Protein AF-A0A924IPF4-F1 (afdb_monomer)

Mean predicted aligned error: 16.73 Å

pLDDT: mean 72.34, std 17.96, range [35.97, 95.25]

Nearest PDB structures (foldseek):
  1pc2-assembly1_A  TM=5.912E-01  e=4.279E+00  Homo sapiens

Radius of gyration: 25.94 Å; Cα contacts (8 Å, |Δi|>4): 251; chains: 1; bounding box: 88×71×56 Å

Foldseek 3Di:
DDDDPDPPPPPPPPPPPPDPALVVLQVVLVVCVVVVNLVSSLVSLVPRDCPDPSNVVSVQCNVVSVVSVVDPPPDDDDDDDDDDDDDDPDPDPPPDPPQDVVLLVLLVVLLVLVLVLQVVVCVVVVNFGDQDVVVSQVVCVVVVSDDQGAQSVDRVDHQEDDPVDDAASHWHWHQPDGVWRWIFTFGHSRPRDTDAPPVRHTPIDTRPD

Structure (mmCIF, N/CA/C/O backbone):
data_AF-A0A924IPF4-F1
#
_entry.id   AF-A0A924IPF4-F1
#
loop_
_atom_site.group_PDB
_atom_site.id
_atom_site.type_symbol
_atom_site.label_atom_id
_atom_site.label_alt_id
_atom_site.label_comp_id
_atom_site.label_asym_id
_atom_site.label_entity_id
_atom_site.label_seq_id
_atom_site.pdbx_PDB_ins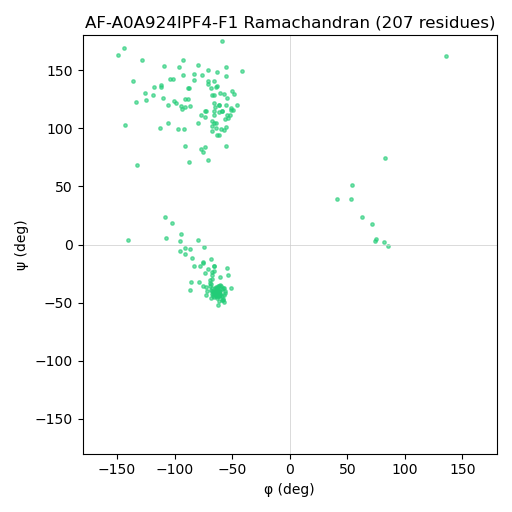_code
_atom_site.Cartn_x
_atom_site.Cartn_y
_atom_site.Cartn_z
_atom_site.occupancy
_atom_site.B_iso_or_equiv
_atom_site.auth_seq_id
_atom_site.auth_comp_id
_atom_site.auth_asym_id
_atom_site.auth_atom_id
_atom_site.pdbx_PDB_model_num
ATOM 1 N N . MET A 1 1 ? -53.292 -54.046 34.497 1.00 44.50 1 MET A N 1
ATOM 2 C CA . MET A 1 1 ? -52.201 -54.177 33.507 1.00 44.50 1 MET A CA 1
ATOM 3 C C . MET A 1 1 ? -51.801 -52.776 33.056 1.00 44.50 1 MET A C 1
ATOM 5 O O . MET A 1 1 ? -52.600 -52.102 32.425 1.00 44.50 1 MET A O 1
ATOM 9 N N . LYS A 1 2 ? -50.630 -52.298 33.496 1.00 42.75 2 LYS A N 1
ATOM 10 C CA . LYS A 1 2 ? -50.070 -50.966 33.201 1.00 42.75 2 LYS A CA 1
ATOM 11 C C . LYS A 1 2 ? -49.259 -51.048 31.904 1.00 42.75 2 LYS A C 1
ATOM 13 O O . LYS A 1 2 ? -48.351 -51.867 31.831 1.00 42.75 2 LYS A O 1
ATOM 18 N N . ARG A 1 3 ? -49.555 -50.207 30.910 1.00 40.75 3 ARG A N 1
ATOM 19 C CA . ARG A 1 3 ? -48.660 -49.949 29.771 1.00 40.75 3 ARG A CA 1
ATOM 20 C C . ARG A 1 3 ? -48.176 -48.504 29.865 1.00 40.75 3 ARG A C 1
ATOM 22 O O . ARG A 1 3 ? -48.917 -47.580 29.549 1.00 40.75 3 ARG A O 1
ATOM 29 N N . LEU A 1 4 ? -46.951 -48.347 30.371 1.00 41.22 4 LEU A N 1
ATOM 30 C CA . LEU A 1 4 ? -46.125 -47.154 30.202 1.00 41.22 4 LEU A CA 1
ATOM 31 C C . LEU A 1 4 ? -45.769 -47.056 28.712 1.00 41.22 4 LEU A C 1
ATOM 33 O O . LEU A 1 4 ? -45.052 -47.912 28.201 1.00 41.22 4 LEU A O 1
ATOM 37 N N . LEU A 1 5 ? -46.252 -46.024 28.028 1.00 44.47 5 LEU A N 1
ATOM 38 C CA . LEU A 1 5 ? -45.647 -45.554 26.786 1.00 44.47 5 LEU A CA 1
ATOM 39 C C . LEU A 1 5 ? -44.638 -44.477 27.179 1.00 44.47 5 LEU A C 1
ATOM 41 O O . LEU A 1 5 ? -45.004 -43.350 27.506 1.00 44.47 5 LEU A O 1
ATOM 45 N N . LEU A 1 6 ? -43.370 -44.889 27.236 1.00 43.69 6 LEU A N 1
ATOM 46 C CA . LEU A 1 6 ? -42.215 -44.011 27.376 1.00 43.69 6 LEU A CA 1
ATOM 47 C C . LEU A 1 6 ? -42.211 -43.031 26.199 1.00 43.69 6 LEU A C 1
ATOM 49 O O . LEU A 1 6 ? -42.027 -43.430 25.050 1.00 43.69 6 LEU A O 1
ATOM 53 N N . GLY A 1 7 ? -42.397 -41.748 26.505 1.00 43.41 7 GLY A N 1
ATOM 54 C CA . GLY A 1 7 ? -42.041 -40.659 25.611 1.00 43.41 7 GLY A CA 1
ATOM 55 C C . GLY A 1 7 ? -40.531 -40.668 25.421 1.00 43.41 7 GLY A C 1
ATOM 56 O O . GLY A 1 7 ? -39.784 -40.223 26.287 1.00 43.41 7 GLY A O 1
ATOM 57 N N . MET A 1 8 ? -40.087 -41.218 24.297 1.00 43.28 8 MET A N 1
ATOM 58 C CA . MET A 1 8 ? -38.717 -41.100 23.827 1.00 43.28 8 MET A CA 1
ATOM 59 C C . MET A 1 8 ? -38.572 -39.702 23.224 1.00 43.28 8 MET A C 1
ATOM 61 O O . MET A 1 8 ? -38.717 -39.497 22.021 1.00 43.28 8 MET A O 1
ATOM 65 N N . THR A 1 9 ? -38.352 -38.714 24.088 1.00 44.41 9 THR A N 1
ATOM 66 C CA . THR A 1 9 ? -37.807 -37.420 23.690 1.00 44.41 9 THR A CA 1
ATOM 67 C C . THR A 1 9 ? -36.439 -37.685 23.075 1.00 44.41 9 THR A C 1
ATOM 69 O O . THR A 1 9 ? -35.450 -37.893 23.777 1.00 44.41 9 THR A O 1
ATOM 72 N N . LEU A 1 10 ? -36.381 -37.716 21.741 1.00 39.84 10 LEU A N 1
ATOM 73 C CA . LEU A 1 10 ? -35.128 -37.550 21.020 1.00 39.84 10 LEU A CA 1
ATOM 74 C C . LEU A 1 10 ? -34.600 -36.159 21.371 1.00 39.84 10 LEU A C 1
ATOM 76 O O . LEU A 1 10 ? -34.989 -35.150 20.788 1.00 39.84 10 LEU A O 1
ATOM 80 N N . SER A 1 11 ? -33.731 -36.126 22.375 1.00 43.78 11 SER A N 1
ATOM 81 C CA . SER A 1 11 ? -32.847 -35.008 22.642 1.00 43.78 11 SER A CA 1
ATOM 82 C C . SER A 1 11 ? -31.930 -34.879 21.431 1.00 43.78 11 SER A C 1
ATOM 84 O O . SER A 1 11 ? -30.929 -35.585 21.311 1.00 43.78 11 SER A O 1
ATOM 86 N N . PHE A 1 12 ? -32.321 -34.019 20.494 1.00 39.56 12 PHE A N 1
ATOM 87 C CA . PHE A 1 12 ? -31.522 -33.621 19.343 1.00 39.56 12 PHE A CA 1
ATOM 88 C C . PHE A 1 12 ? -30.370 -32.735 19.851 1.00 39.56 12 PHE A C 1
ATOM 90 O O . PHE A 1 12 ? -30.367 -31.520 19.696 1.00 39.56 12 PHE A O 1
ATOM 97 N N . CYS A 1 13 ? -29.385 -33.347 20.512 1.00 40.97 13 CYS A N 1
ATOM 98 C CA . CYS A 1 13 ? -28.058 -32.760 20.655 1.00 40.97 13 CYS A CA 1
ATOM 99 C C . CYS A 1 13 ? -27.347 -32.915 19.309 1.00 40.97 13 CYS A C 1
ATOM 101 O O . CYS A 1 13 ? -26.541 -33.824 19.126 1.00 40.97 13 CYS A O 1
ATOM 103 N N . VAL A 1 14 ? -27.658 -32.048 18.343 1.00 44.47 14 VAL A N 1
ATOM 104 C CA . VAL A 1 14 ? -26.730 -31.833 17.231 1.00 44.47 14 VAL A CA 1
ATOM 105 C C . VAL A 1 14 ? -25.632 -30.941 17.778 1.00 44.47 14 VAL A C 1
ATOM 107 O O . VAL A 1 14 ? -25.861 -29.793 18.146 1.00 44.47 14 VAL A O 1
ATOM 110 N N . LEU A 1 15 ? -24.449 -31.536 17.892 1.00 42.62 15 LEU A N 1
ATOM 111 C CA . LEU A 1 15 ? -23.179 -30.885 18.158 1.00 42.62 15 LEU A CA 1
ATOM 112 C C . LEU A 1 15 ? -22.928 -29.802 17.100 1.00 42.62 15 LEU A C 1
ATOM 114 O O . LEU A 1 15 ? -22.232 -30.035 16.114 1.00 42.62 15 LEU A O 1
ATOM 118 N N . THR A 1 16 ? -23.469 -28.604 17.299 1.00 51.94 16 THR A N 1
ATOM 119 C CA . THR A 1 16 ? -22.954 -27.414 16.628 1.00 51.94 16 THR A CA 1
ATOM 120 C C . THR A 1 16 ? -21.639 -27.084 17.318 1.00 51.94 16 THR A C 1
ATOM 122 O O . THR A 1 16 ? -21.593 -26.309 18.273 1.00 51.94 16 THR A O 1
ATOM 125 N N . ALA A 1 17 ? -20.556 -27.735 16.887 1.00 50.75 17 ALA A N 1
ATOM 126 C CA . ALA A 1 17 ? -19.222 -27.215 17.133 1.00 50.75 17 ALA A CA 1
ATOM 127 C C . ALA A 1 17 ? -19.242 -25.769 16.629 1.00 50.75 17 ALA A C 1
ATOM 129 O O . ALA A 1 17 ? -19.459 -25.534 15.441 1.00 50.75 17 ALA A O 1
ATOM 130 N N . CYS A 1 18 ? -19.157 -24.813 17.554 1.00 52.28 18 CYS A N 1
ATOM 131 C CA . CYS A 1 18 ? -19.184 -23.396 17.236 1.00 52.28 18 CYS A CA 1
ATOM 132 C C . CYS A 1 18 ? -18.051 -23.148 16.241 1.00 52.28 18 CYS A C 1
ATOM 134 O O . CYS A 1 18 ? -16.878 -23.278 16.604 1.00 52.28 18 CYS A O 1
ATOM 136 N N . ALA A 1 19 ? -18.394 -22.900 14.976 1.00 64.31 19 ALA A N 1
ATOM 137 C CA . ALA A 1 19 ? -17.393 -22.556 13.988 1.00 64.31 19 ALA A CA 1
ATOM 138 C C . ALA A 1 19 ? -16.651 -21.318 14.521 1.00 64.31 19 ALA A C 1
ATOM 140 O O . ALA A 1 19 ? -17.308 -20.376 14.979 1.00 64.31 19 ALA A O 1
ATOM 141 N N . PRO A 1 20 ? -15.308 -21.327 14.551 1.00 77.88 20 PRO A N 1
ATOM 142 C CA . PRO A 1 20 ? -14.551 -20.172 15.009 1.00 77.88 20 PRO A CA 1
ATOM 143 C C . PRO A 1 20 ? -14.966 -18.939 14.203 1.00 77.88 20 PRO A C 1
ATOM 145 O O . PRO A 1 20 ? -15.278 -19.051 13.018 1.00 77.88 20 PRO A O 1
ATOM 148 N N . SER A 1 21 ? -14.985 -17.769 14.847 1.00 89.06 21 SER A N 1
ATOM 149 C CA . SER A 1 21 ? -15.330 -16.521 14.164 1.00 89.06 21 SER A CA 1
ATOM 150 C C . SER A 1 21 ? -14.422 -16.288 12.944 1.00 89.06 21 SER A C 1
ATOM 152 O O . SER A 1 21 ? -13.270 -16.737 12.961 1.00 89.06 21 SER A O 1
ATOM 154 N N . PRO A 1 22 ? -14.885 -15.556 11.914 1.00 86.88 22 PRO A N 1
ATOM 155 C CA . PRO A 1 22 ? -14.079 -15.261 10.726 1.00 86.88 22 PRO A CA 1
ATOM 156 C C . PRO A 1 22 ? -12.695 -14.676 11.058 1.00 86.88 22 PRO A C 1
ATOM 158 O O . PRO A 1 22 ? -11.694 -15.070 10.465 1.00 86.88 22 PRO A O 1
ATOM 161 N N . ASP A 1 23 ? -12.601 -13.828 12.085 1.00 85.12 23 ASP A N 1
ATOM 162 C CA . ASP A 1 23 ? -11.321 -13.263 12.536 1.00 85.12 23 ASP A CA 1
ATOM 163 C C . ASP A 1 23 ? -10.387 -14.334 13.126 1.00 85.12 23 ASP A C 1
ATOM 165 O O . ASP A 1 23 ? -9.199 -14.387 12.814 1.00 85.12 23 ASP A O 1
ATOM 169 N N . LYS A 1 24 ? -10.923 -15.255 13.942 1.00 89.06 24 LYS A N 1
ATOM 170 C CA . LYS A 1 24 ? -10.165 -16.400 14.480 1.00 89.06 24 LYS A CA 1
ATOM 171 C C . LYS A 1 24 ? -9.701 -17.338 13.363 1.00 89.06 24 LYS A C 1
ATOM 173 O O . LYS A 1 24 ? -8.609 -17.902 13.453 1.00 89.06 24 LYS A O 1
ATOM 178 N N . GLN A 1 25 ? -10.521 -17.518 12.331 1.00 90.38 25 GLN A N 1
ATOM 179 C CA . GLN A 1 25 ? -10.181 -18.315 11.155 1.00 90.38 25 GLN A CA 1
ATOM 180 C C . GLN A 1 25 ? -9.037 -17.668 10.368 1.00 90.38 25 GLN A C 1
ATOM 182 O O . GLN A 1 25 ? -8.061 -18.349 10.060 1.00 90.38 25 GLN A O 1
ATOM 187 N N . LEU A 1 26 ? -9.086 -16.355 10.133 1.00 90.38 26 LEU A N 1
ATOM 188 C CA . LEU A 1 26 ? -8.010 -15.630 9.459 1.00 90.38 26 LEU A CA 1
ATOM 189 C C . LEU A 1 26 ? -6.681 -15.700 10.228 1.00 90.38 26 LEU A C 1
ATOM 191 O O . LEU A 1 26 ? -5.640 -15.967 9.629 1.00 90.38 26 LEU A O 1
ATOM 195 N N . GLU A 1 27 ? -6.700 -15.545 11.552 1.00 86.56 27 GLU A N 1
ATOM 196 C CA . GLU A 1 27 ? -5.491 -15.700 12.374 1.00 86.56 27 GLU A CA 1
ATOM 197 C C . GLU A 1 27 ? -4.924 -17.127 12.309 1.00 86.56 27 GLU A C 1
ATOM 199 O O . GLU A 1 27 ? -3.711 -17.323 12.217 1.00 86.56 27 GLU A O 1
ATOM 204 N N . THR A 1 28 ? -5.795 -18.139 12.260 1.00 90.06 28 THR A N 1
ATOM 205 C CA . THR A 1 28 ? -5.373 -19.537 12.070 1.00 90.06 28 THR A CA 1
ATOM 206 C C . THR A 1 28 ? -4.741 -19.744 10.690 1.00 90.06 28 THR A C 1
ATOM 208 O O . THR A 1 28 ? -3.720 -20.423 10.574 1.00 90.06 28 THR A O 1
ATOM 211 N N . ALA A 1 29 ? -5.292 -19.120 9.644 1.00 91.44 29 ALA A N 1
ATOM 212 C CA . ALA A 1 29 ? -4.728 -19.171 8.298 1.00 91.44 29 ALA A CA 1
ATOM 213 C C . ALA A 1 29 ? -3.338 -18.518 8.230 1.00 91.44 29 ALA A C 1
ATOM 215 O O . ALA A 1 29 ? -2.408 -19.099 7.670 1.00 91.44 29 ALA A O 1
ATOM 216 N N . LYS A 1 30 ? -3.162 -17.350 8.861 1.00 88.31 30 LYS A N 1
ATOM 217 C CA . LYS A 1 30 ? -1.858 -16.674 8.969 1.00 88.31 30 LYS A CA 1
ATOM 218 C C . LYS A 1 30 ? -0.831 -17.532 9.715 1.00 88.31 30 LYS A C 1
ATOM 220 O O . LYS A 1 30 ? 0.327 -17.606 9.295 1.00 88.31 30 LYS A O 1
ATOM 225 N N . ALA A 1 31 ? -1.244 -18.213 10.785 1.00 86.44 31 ALA A N 1
ATOM 226 C CA . ALA A 1 31 ? -0.379 -19.131 11.524 1.00 86.44 31 ALA A CA 1
ATOM 227 C C . ALA A 1 31 ? 0.075 -20.319 10.654 1.00 86.44 31 ALA A C 1
ATOM 229 O O . ALA A 1 31 ? 1.267 -20.624 10.620 1.00 86.44 31 ALA A O 1
ATOM 230 N N . ALA A 1 32 ? -0.838 -20.930 9.890 1.00 84.62 32 ALA A N 1
ATOM 231 C CA . ALA A 1 32 ? -0.508 -22.005 8.950 1.00 84.62 32 ALA A CA 1
ATOM 232 C C . ALA A 1 32 ? 0.464 -21.534 7.851 1.00 84.62 32 ALA A C 1
ATOM 234 O O . ALA A 1 32 ? 1.471 -22.190 7.588 1.00 84.62 32 ALA A O 1
ATOM 235 N N . ALA A 1 33 ? 0.237 -20.346 7.281 1.00 86.06 33 ALA A N 1
ATOM 236 C CA . ALA A 1 33 ? 1.143 -19.751 6.297 1.00 86.06 33 ALA A CA 1
ATOM 237 C C . ALA A 1 33 ? 2.542 -19.465 6.876 1.00 86.06 33 ALA A C 1
ATOM 239 O O . ALA A 1 33 ? 3.547 -19.635 6.185 1.00 86.06 33 ALA A O 1
ATOM 240 N N . THR A 1 34 ? 2.626 -19.067 8.150 1.00 83.19 34 THR A N 1
ATOM 241 C CA . THR A 1 34 ? 3.905 -18.851 8.853 1.00 83.19 34 THR A CA 1
ATOM 242 C C . THR A 1 34 ? 4.653 -20.165 9.081 1.00 83.19 34 THR A C 1
ATOM 244 O O . THR A 1 34 ? 5.877 -20.199 8.990 1.00 83.19 34 THR A O 1
ATOM 247 N N . ALA A 1 35 ? 3.924 -21.262 9.306 1.00 82.56 35 ALA A N 1
ATOM 248 C CA . ALA A 1 35 ? 4.479 -22.612 9.384 1.00 82.56 35 ALA A CA 1
ATOM 249 C C . ALA A 1 35 ? 4.877 -23.198 8.009 1.00 82.56 35 ALA A C 1
ATOM 251 O O . ALA A 1 35 ? 5.394 -24.311 7.947 1.00 82.56 35 ALA A O 1
ATOM 252 N N . GLY A 1 36 ? 4.650 -22.465 6.910 1.00 84.38 36 GLY A N 1
ATOM 253 C CA . GLY A 1 36 ? 4.911 -22.916 5.541 1.00 84.38 36 GLY A CA 1
ATOM 254 C C . GLY A 1 36 ? 3.803 -23.790 4.941 1.00 84.38 36 GLY A C 1
ATOM 255 O O . GLY A 1 36 ? 3.925 -24.217 3.793 1.00 84.38 36 GLY A O 1
ATOM 256 N N . ASP A 1 37 ? 2.705 -24.028 5.667 1.00 90.44 37 ASP A N 1
ATOM 257 C CA . ASP A 1 37 ? 1.550 -24.778 5.169 1.00 90.44 37 ASP A CA 1
ATOM 258 C C . ASP A 1 37 ? 0.564 -23.853 4.439 1.00 90.44 37 ASP A C 1
ATOM 260 O O . ASP A 1 37 ? -0.535 -23.522 4.898 1.00 90.44 37 ASP A O 1
ATOM 264 N N . TYR A 1 38 ? 0.984 -23.400 3.257 1.00 89.69 38 TYR A N 1
ATOM 265 C CA . TYR A 1 38 ? 0.183 -22.505 2.422 1.00 89.69 38 TYR A CA 1
ATOM 266 C C . TYR A 1 38 ? -1.085 -23.175 1.870 1.00 89.69 38 TYR A C 1
ATOM 268 O O . TYR A 1 38 ? -2.056 -22.477 1.579 1.00 89.69 38 TYR A O 1
ATOM 276 N N . ARG A 1 39 ? -1.126 -24.515 1.757 1.00 88.69 39 ARG A N 1
ATOM 277 C CA . ARG A 1 39 ? -2.350 -25.230 1.346 1.00 88.69 39 ARG A CA 1
ATOM 278 C C . ARG A 1 39 ? -3.417 -25.122 2.423 1.00 88.69 39 ARG A C 1
ATOM 280 O O . ARG A 1 39 ? -4.563 -24.807 2.106 1.00 88.69 39 ARG A O 1
ATOM 287 N N . GLN A 1 40 ? -3.043 -25.347 3.681 1.00 88.62 40 GLN A N 1
ATOM 288 C CA . GLN A 1 40 ? -3.963 -25.205 4.802 1.00 88.62 40 GLN A CA 1
ATOM 289 C C . GLN A 1 40 ? -4.428 -23.752 4.964 1.00 88.62 40 GLN A C 1
ATOM 291 O O . GLN A 1 40 ? -5.620 -23.511 5.145 1.00 88.62 40 GLN A O 1
ATOM 296 N N . ALA A 1 41 ? -3.516 -22.785 4.833 1.00 90.81 41 ALA A N 1
ATOM 297 C CA . ALA A 1 41 ? -3.846 -21.364 4.923 1.00 90.81 41 ALA A CA 1
ATOM 298 C C . ALA A 1 41 ? -4.898 -20.935 3.882 1.00 90.81 41 ALA A C 1
ATOM 300 O O . ALA A 1 41 ? -5.897 -20.304 4.232 1.00 90.81 41 ALA A O 1
ATOM 301 N N . LEU A 1 42 ? -4.719 -21.336 2.617 1.00 89.75 42 LEU A N 1
ATOM 302 C CA . LEU A 1 42 ? -5.673 -21.048 1.542 1.00 89.75 42 LEU A CA 1
ATOM 303 C C . LEU A 1 42 ? -7.015 -21.748 1.751 1.00 89.75 42 LEU A C 1
ATOM 305 O O . LEU A 1 42 ? -8.051 -21.120 1.573 1.00 89.75 42 LEU A O 1
ATOM 309 N N . SER A 1 43 ? -7.007 -23.005 2.203 1.00 91.62 43 SER A N 1
ATOM 310 C CA . SER A 1 43 ? -8.246 -23.735 2.489 1.00 91.62 43 SER A CA 1
ATOM 311 C C . SER A 1 43 ? -9.095 -23.060 3.569 1.00 91.62 43 SER A C 1
ATOM 313 O O . SER A 1 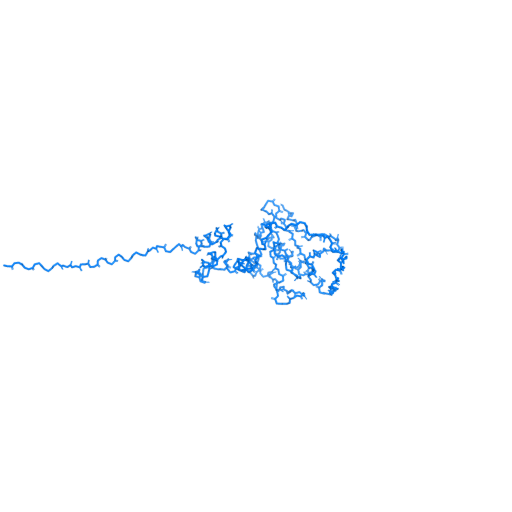43 ? -10.319 -23.140 3.506 1.00 91.62 43 SER A O 1
ATOM 315 N N . ILE A 1 44 ? -8.469 -22.432 4.570 1.00 91.06 44 ILE A N 1
ATOM 316 C CA . ILE A 1 44 ? -9.190 -21.707 5.624 1.00 91.06 44 ILE A CA 1
ATOM 317 C C . ILE A 1 44 ? -9.772 -20.406 5.065 1.00 91.06 44 ILE A C 1
ATOM 319 O O . ILE A 1 44 ? -10.925 -20.081 5.339 1.00 91.06 44 ILE A O 1
ATOM 323 N N . VAL A 1 45 ? -8.992 -19.682 4.261 1.00 92.06 45 VAL A N 1
ATOM 324 C CA . VAL A 1 45 ? -9.411 -18.412 3.657 1.00 92.06 45 VAL A CA 1
ATOM 325 C C . VAL A 1 45 ? -10.530 -18.583 2.636 1.00 92.06 45 VAL A C 1
ATOM 327 O O . VAL A 1 45 ? -11.474 -17.797 2.645 1.00 92.06 45 VAL A O 1
ATOM 330 N N . ASP A 1 46 ? -10.476 -19.625 1.810 1.00 88.88 46 ASP A N 1
ATOM 331 C CA . ASP A 1 46 ? -11.530 -19.928 0.837 1.00 88.88 46 ASP A CA 1
ATOM 332 C C . ASP A 1 46 ? -12.861 -20.309 1.526 1.00 88.88 46 ASP A C 1
ATOM 334 O O . ASP A 1 46 ? -13.923 -20.231 0.911 1.00 88.88 46 ASP A O 1
ATOM 338 N N . GLY A 1 47 ? -12.820 -20.690 2.811 1.00 88.62 47 GLY A N 1
ATOM 339 C CA . GLY A 1 47 ? -13.993 -20.971 3.643 1.00 88.62 47 GLY A CA 1
ATOM 340 C C . GLY A 1 47 ? -14.544 -19.769 4.422 1.00 88.62 47 GLY A C 1
ATOM 341 O O . GLY A 1 47 ? -15.549 -19.924 5.120 1.00 88.62 47 GLY A O 1
ATOM 342 N N . LEU A 1 48 ? -13.910 -18.592 4.342 1.00 89.44 48 LEU A N 1
ATOM 343 C CA . LEU A 1 48 ? -14.384 -17.393 5.037 1.00 89.44 48 LEU A CA 1
ATOM 344 C C . LEU A 1 48 ? -15.672 -16.852 4.390 1.00 89.44 48 LEU A C 1
ATOM 346 O O . LEU A 1 48 ? -15.777 -16.808 3.162 1.00 89.44 48 LEU A O 1
ATOM 350 N N . PRO A 1 49 ? -16.645 -16.379 5.188 1.00 85.38 49 PRO A N 1
ATOM 351 C CA . PRO A 1 49 ? -17.861 -15.783 4.654 1.00 85.38 49 PRO A CA 1
ATOM 352 C C . PRO A 1 49 ? -17.536 -14.458 3.951 1.00 85.38 49 PRO A C 1
ATOM 354 O O . PRO A 1 49 ? -16.858 -13.592 4.509 1.00 85.38 49 PRO A O 1
ATOM 357 N N . SER A 1 50 ? -18.007 -14.306 2.710 1.00 82.25 50 SER A N 1
ATOM 358 C CA . SER A 1 50 ? -17.618 -13.210 1.809 1.00 82.25 50 SER A CA 1
ATOM 359 C C . SER A 1 50 ? -18.047 -11.815 2.270 1.00 82.25 50 SER A C 1
ATOM 361 O O . SER A 1 50 ? -17.526 -10.819 1.776 1.00 82.25 50 SER A O 1
ATOM 363 N N . ASP A 1 51 ? -19.015 -11.735 3.182 1.00 80.62 51 ASP A N 1
ATOM 364 C CA . ASP A 1 51 ? -19.503 -10.503 3.807 1.00 80.62 51 ASP A CA 1
ATOM 365 C C . ASP A 1 51 ? -18.692 -10.094 5.051 1.00 80.62 51 ASP A C 1
ATOM 367 O O . ASP A 1 51 ? -18.919 -9.020 5.611 1.00 80.62 51 ASP A O 1
ATOM 371 N N . SER A 1 52 ? -17.719 -10.906 5.477 1.00 85.19 52 SER A N 1
ATOM 372 C CA . SER A 1 52 ? -16.860 -10.590 6.619 1.00 85.19 52 SER A CA 1
ATOM 373 C C . SER A 1 52 ? -15.692 -9.674 6.253 1.00 85.19 52 SER A C 1
ATOM 375 O O . SER A 1 52 ? -15.091 -9.775 5.183 1.00 85.19 52 SER A O 1
ATOM 377 N N . ALA A 1 53 ? -15.294 -8.817 7.198 1.00 75.69 53 ALA A N 1
ATOM 378 C CA . ALA A 1 53 ? -14.074 -8.018 7.070 1.00 75.69 53 ALA A CA 1
ATOM 379 C C . ALA A 1 53 ? -12.820 -8.903 6.923 1.00 75.69 53 ALA A C 1
ATOM 381 O O . ALA A 1 53 ? -11.927 -8.587 6.137 1.00 75.69 53 ALA A O 1
ATOM 382 N N . ALA A 1 54 ? -12.802 -10.049 7.613 1.00 81.06 54 ALA A N 1
ATOM 383 C CA . ALA A 1 54 ? -11.745 -11.048 7.506 1.00 81.06 54 ALA A CA 1
ATOM 384 C C . ALA A 1 54 ? -11.568 -11.559 6.068 1.00 81.06 54 ALA A C 1
ATOM 386 O O . ALA A 1 54 ? -10.439 -11.752 5.631 1.00 81.06 54 ALA A O 1
ATOM 387 N N . TYR A 1 55 ? -12.650 -11.728 5.301 1.00 78.12 55 TYR A N 1
ATOM 388 C CA . TYR A 1 55 ? -12.562 -12.143 3.900 1.00 78.12 55 TYR A CA 1
ATOM 389 C C . TYR A 1 55 ? -11.847 -11.103 3.032 1.00 78.12 55 TYR A C 1
ATOM 391 O O . TYR A 1 55 ? -11.000 -11.469 2.220 1.00 78.12 55 TYR A O 1
ATOM 399 N N . ALA A 1 56 ? -12.124 -9.810 3.224 1.00 66.62 56 ALA A N 1
ATOM 400 C CA . ALA A 1 56 ? -11.451 -8.752 2.470 1.00 66.62 56 ALA A CA 1
ATOM 401 C C . ALA A 1 56 ? -9.932 -8.762 2.710 1.00 66.62 56 ALA A C 1
ATOM 403 O O . ALA A 1 56 ? -9.161 -8.666 1.759 1.00 66.62 56 ALA A O 1
ATOM 404 N N . GLU A 1 57 ? -9.503 -8.943 3.960 1.00 73.06 57 GLU A N 1
ATOM 405 C CA . GLU A 1 57 ? -8.084 -9.079 4.302 1.00 73.06 57 GLU A CA 1
ATOM 406 C C . GLU A 1 57 ? -7.487 -10.381 3.744 1.00 73.06 57 GLU A C 1
ATOM 408 O O . GLU A 1 57 ? -6.385 -10.398 3.197 1.00 73.06 57 GLU A O 1
ATOM 413 N N . ALA A 1 58 ? -8.236 -11.475 3.807 1.00 84.38 58 ALA A N 1
ATOM 414 C CA . ALA A 1 58 ? -7.797 -12.767 3.312 1.00 84.38 58 ALA A CA 1
ATOM 415 C C . ALA A 1 58 ? -7.584 -12.790 1.788 1.00 84.38 58 ALA A C 1
ATOM 417 O O . ALA A 1 58 ? -6.618 -13.384 1.308 1.00 84.38 58 ALA A O 1
ATOM 418 N N . GLN A 1 59 ? -8.429 -12.088 1.027 1.00 78.62 59 GLN A N 1
ATOM 419 C CA . GLN A 1 59 ? -8.270 -11.921 -0.422 1.00 78.62 59 GLN A CA 1
ATOM 420 C C . GLN A 1 59 ? -7.018 -11.116 -0.796 1.00 78.62 59 GLN A C 1
ATOM 422 O O . GLN A 1 59 ? -6.501 -11.281 -1.900 1.00 78.62 59 GLN A O 1
ATOM 427 N N . VAL A 1 60 ? -6.496 -10.291 0.119 1.00 76.44 60 VAL A N 1
ATOM 428 C CA . VAL A 1 60 ? -5.207 -9.607 -0.065 1.00 76.44 60 VAL A CA 1
ATOM 429 C C . VAL A 1 60 ? -4.037 -10.577 0.127 1.00 76.44 60 VAL A C 1
ATOM 431 O O . VAL A 1 60 ? -3.051 -10.483 -0.595 1.00 76.44 60 VAL A O 1
ATOM 434 N N . LEU A 1 61 ? -4.146 -11.535 1.054 1.00 82.12 61 LEU A N 1
ATOM 435 C CA . LEU A 1 61 ? -3.066 -12.474 1.399 1.00 82.12 61 LEU A CA 1
ATOM 436 C C . LEU A 1 61 ? -3.009 -13.718 0.494 1.00 82.12 61 LEU A C 1
ATOM 438 O O . LEU A 1 61 ? -1.935 -14.268 0.246 1.00 82.12 61 LEU A O 1
ATOM 442 N N . ALA A 1 62 ? -4.158 -14.181 -0.003 1.00 84.44 62 ALA A N 1
ATOM 443 C CA . ALA A 1 62 ? -4.267 -15.425 -0.763 1.00 84.44 62 ALA A CA 1
ATOM 444 C C . ALA A 1 62 ? -3.400 -15.486 -2.045 1.00 84.44 62 ALA A C 1
ATOM 446 O O . ALA A 1 62 ? -2.844 -16.553 -2.319 1.00 84.44 62 ALA A O 1
ATOM 447 N N . PRO A 1 63 ? -3.234 -14.408 -2.842 1.00 82.50 63 PRO A N 1
ATOM 448 C CA . PRO A 1 63 ? -2.340 -14.428 -4.002 1.00 82.50 63 PRO A CA 1
ATOM 449 C C . PRO A 1 63 ? -0.891 -14.798 -3.645 1.00 82.50 63 PRO A C 1
ATOM 451 O O . PRO A 1 63 ? -0.299 -15.651 -4.310 1.00 82.50 63 PRO A O 1
ATOM 454 N N . ASP A 1 64 ? -0.355 -14.243 -2.555 1.00 75.50 64 ASP A N 1
ATOM 455 C CA . ASP A 1 64 ? 1.018 -14.509 -2.106 1.00 75.50 64 ASP A CA 1
ATOM 456 C C . ASP A 1 64 ? 1.201 -15.970 -1.684 1.00 75.50 64 ASP A C 1
ATOM 458 O O . 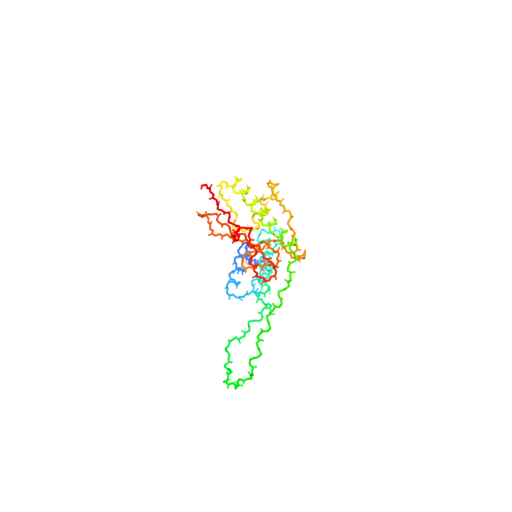ASP A 1 64 ? 2.199 -16.612 -2.020 1.00 75.50 64 ASP A O 1
ATOM 462 N N . TRP A 1 65 ? 0.229 -16.530 -0.961 1.00 88.38 65 TRP A N 1
ATOM 463 C CA . TRP A 1 65 ? 0.283 -17.928 -0.532 1.00 88.38 65 TRP A CA 1
ATOM 464 C C . TRP A 1 65 ? 0.180 -18.899 -1.713 1.00 88.38 65 TRP A C 1
ATOM 466 O O . TRP A 1 65 ? 0.894 -19.902 -1.733 1.00 88.38 65 TRP A O 1
ATOM 476 N N . ARG A 1 66 ? -0.640 -18.591 -2.731 1.00 86.00 66 ARG A N 1
ATOM 477 C CA . ARG A 1 66 ? -0.720 -19.392 -3.969 1.00 86.00 66 ARG A CA 1
ATOM 478 C C . ARG A 1 66 ? 0.616 -19.400 -4.709 1.00 86.00 66 ARG A C 1
ATOM 480 O O . ARG A 1 66 ? 1.097 -20.468 -5.077 1.00 86.00 66 ARG A O 1
ATOM 487 N N . HIS A 1 67 ? 1.270 -18.247 -4.827 1.00 76.62 67 HIS A N 1
ATOM 488 C CA . HIS A 1 67 ? 2.571 -18.154 -5.490 1.00 76.62 67 HIS A CA 1
ATOM 489 C C . HIS A 1 67 ? 3.664 -18.995 -4.801 1.00 76.62 67 HIS A C 1
ATOM 491 O O . HIS A 1 67 ? 4.506 -19.611 -5.460 1.00 76.62 67 HIS A O 1
ATOM 497 N N . ARG A 1 68 ? 3.632 -19.083 -3.466 1.00 76.75 68 ARG A N 1
ATOM 498 C CA . ARG A 1 68 ? 4.569 -19.905 -2.679 1.00 76.75 68 ARG A CA 1
ATOM 499 C C . ARG A 1 68 ? 4.340 -21.411 -2.814 1.00 76.75 68 ARG A C 1
ATOM 501 O O . ARG A 1 68 ? 5.261 -22.180 -2.563 1.00 76.75 68 ARG A O 1
ATOM 508 N N . LEU A 1 69 ? 3.144 -21.841 -3.218 1.00 80.00 69 LEU A N 1
ATOM 509 C CA . LEU A 1 69 ? 2.881 -23.241 -3.573 1.00 80.00 69 LEU A CA 1
ATOM 510 C C . LEU A 1 69 ? 3.381 -23.593 -4.976 1.00 80.00 69 LEU A C 1
ATOM 512 O O . LEU A 1 69 ? 3.767 -24.735 -5.214 1.00 80.00 69 LEU A O 1
ATOM 516 N N . GLU A 1 70 ? 3.349 -22.631 -5.898 1.00 72.38 70 GLU A N 1
ATOM 517 C CA . GLU A 1 70 ? 3.747 -22.821 -7.296 1.00 72.38 70 GLU A CA 1
ATOM 518 C C . GLU A 1 70 ? 5.253 -22.707 -7.521 1.00 72.38 70 GLU A C 1
ATOM 520 O O . GLU A 1 70 ? 5.752 -23.184 -8.537 1.00 72.38 70 GLU A O 1
ATOM 525 N N . THR A 1 71 ? 5.994 -22.099 -6.593 1.00 61.84 71 THR A N 1
ATOM 526 C CA . THR A 1 71 ? 7.457 -22.075 -6.645 1.00 61.84 71 THR A CA 1
ATOM 527 C C . THR A 1 71 ? 7.996 -23.412 -6.126 1.00 61.84 71 THR A C 1
ATOM 529 O O . THR A 1 71 ? 7.988 -23.642 -4.915 1.00 61.84 71 THR A O 1
ATOM 532 N N . PRO A 1 72 ? 8.480 -24.330 -6.991 1.00 47.72 72 PRO A N 1
ATOM 533 C CA . PRO A 1 72 ? 9.156 -25.517 -6.503 1.00 47.72 72 PRO A CA 1
ATOM 534 C C . PRO A 1 72 ? 10.389 -25.058 -5.729 1.00 47.72 72 PRO A C 1
ATOM 536 O O . PRO A 1 72 ? 11.271 -24.394 -6.281 1.00 47.72 72 PRO A O 1
ATOM 539 N N . VAL A 1 73 ? 10.451 -25.416 -4.446 1.00 50.19 73 VAL A N 1
ATOM 540 C CA . VAL A 1 73 ? 11.686 -25.363 -3.665 1.00 50.19 73 VAL A CA 1
ATOM 541 C C . VAL A 1 73 ? 12.676 -26.235 -4.421 1.00 50.19 73 VAL A C 1
ATOM 543 O O . VAL A 1 73 ? 12.600 -27.458 -4.360 1.00 50.19 73 VAL A O 1
ATOM 546 N N . ARG A 1 74 ? 13.546 -25.622 -5.227 1.00 44.47 74 ARG A N 1
ATOM 547 C CA . ARG A 1 74 ? 14.633 -26.333 -5.889 1.00 44.47 74 ARG A CA 1
ATOM 548 C C . ARG A 1 74 ? 15.486 -26.884 -4.745 1.00 44.47 74 ARG A C 1
ATOM 550 O O . ARG A 1 74 ? 16.013 -26.069 -3.986 1.00 44.47 74 ARG A O 1
ATOM 557 N N . PRO A 1 75 ? 15.582 -28.210 -4.554 1.00 43.94 75 PRO A N 1
ATOM 558 C CA . PRO A 1 75 ? 16.432 -28.745 -3.511 1.00 43.94 75 PRO A CA 1
ATOM 559 C C . PRO A 1 75 ? 17.876 -28.451 -3.916 1.00 43.94 75 PRO A C 1
ATOM 561 O O . PRO A 1 75 ? 18.455 -29.125 -4.766 1.00 43.94 75 PRO A O 1
ATOM 564 N N . SER A 1 76 ? 18.429 -27.373 -3.371 1.00 49.84 76 SER A N 1
ATOM 565 C CA . SER A 1 76 ? 19.868 -27.242 -3.204 1.00 49.84 76 SER A CA 1
ATOM 566 C C . SER A 1 76 ? 20.281 -28.270 -2.147 1.00 49.84 76 SER A C 1
ATOM 568 O O . SER A 1 76 ? 19.605 -28.388 -1.131 1.00 49.84 76 SER A O 1
ATOM 570 N N . ASP A 1 77 ? 21.365 -28.997 -2.411 1.00 47.00 77 ASP A N 1
ATOM 571 C CA . ASP A 1 77 ? 21.985 -30.037 -1.572 1.00 47.00 77 ASP A CA 1
ATOM 572 C C . ASP A 1 77 ? 21.404 -31.458 -1.627 1.00 47.00 77 ASP A C 1
ATOM 574 O O . ASP A 1 77 ? 20.869 -31.983 -0.656 1.00 47.00 77 ASP A O 1
ATOM 578 N N . VAL A 1 78 ? 21.692 -32.169 -2.723 1.00 46.81 78 VAL A N 1
ATOM 579 C CA . VAL A 1 78 ? 22.227 -33.538 -2.602 1.00 46.81 78 VAL A CA 1
ATOM 580 C C . VAL A 1 78 ? 23.415 -33.659 -3.559 1.00 46.81 78 VAL A C 1
ATOM 582 O O . VAL A 1 78 ? 23.298 -33.363 -4.746 1.00 46.81 78 VAL A O 1
ATOM 585 N N . GLY A 1 79 ? 24.577 -34.004 -3.005 1.00 49.91 79 GLY A N 1
ATOM 586 C CA . GLY A 1 79 ? 25.896 -33.840 -3.610 1.00 49.91 79 GLY A CA 1
ATOM 587 C C . GLY A 1 79 ? 26.052 -34.322 -5.054 1.00 49.91 79 GLY A C 1
ATOM 588 O O . GLY A 1 79 ? 25.783 -35.474 -5.384 1.00 49.91 79 GLY A O 1
ATOM 589 N N . ALA A 1 80 ? 26.604 -33.443 -5.889 1.00 38.56 80 ALA A N 1
ATOM 590 C CA . ALA A 1 80 ? 27.236 -33.820 -7.141 1.00 38.56 80 ALA A CA 1
ATOM 591 C C . ALA A 1 80 ? 28.756 -33.704 -6.975 1.00 38.56 80 ALA A C 1
ATOM 593 O O . ALA A 1 80 ? 29.296 -32.645 -6.660 1.00 38.56 80 ALA A O 1
ATOM 594 N N . THR A 1 81 ? 29.425 -34.836 -7.165 1.00 46.97 81 THR A N 1
ATOM 595 C CA . THR A 1 81 ? 30.870 -35.006 -7.358 1.00 46.97 81 THR A CA 1
ATOM 596 C C . THR A 1 81 ? 31.489 -33.941 -8.279 1.00 46.97 81 THR A C 1
ATOM 598 O O . THR A 1 81 ? 30.822 -33.510 -9.222 1.00 46.97 81 THR A O 1
ATOM 601 N N . PRO A 1 82 ? 32.771 -33.564 -8.091 1.00 45.75 82 PRO A N 1
ATOM 602 C CA . PRO A 1 82 ? 33.447 -32.612 -8.967 1.00 45.75 82 PRO A CA 1
ATOM 603 C C . PRO A 1 82 ? 33.630 -33.225 -10.361 1.00 45.75 82 PRO A C 1
ATOM 605 O O . PRO A 1 82 ? 34.455 -34.113 -10.564 1.00 45.75 82 PRO A O 1
ATOM 608 N N . VAL A 1 83 ? 32.843 -32.759 -11.330 1.00 63.34 83 VAL A N 1
ATOM 609 C CA . VAL A 1 83 ? 33.053 -33.053 -12.753 1.00 63.34 83 VAL A CA 1
ATOM 610 C C . VAL A 1 83 ? 34.027 -32.000 -13.306 1.00 63.34 83 VAL A C 1
ATOM 612 O O . VAL A 1 83 ? 33.856 -30.818 -12.998 1.00 63.34 83 VAL A O 1
ATOM 615 N N . PRO A 1 84 ? 35.057 -32.380 -14.087 1.00 51.19 84 PRO A N 1
ATOM 616 C CA . PRO A 1 84 ? 36.042 -31.439 -14.608 1.00 51.19 84 PRO A CA 1
ATOM 617 C C . PRO A 1 84 ? 35.420 -30.402 -15.552 1.00 51.19 84 PRO A C 1
ATOM 619 O O . PRO A 1 84 ? 34.606 -30.711 -16.424 1.00 51.19 84 PRO A O 1
ATOM 622 N N . SER A 1 85 ? 35.849 -29.160 -15.341 1.00 47.31 85 SER A N 1
ATOM 623 C CA . SER A 1 85 ? 35.403 -27.925 -15.974 1.00 47.31 85 SER A CA 1
ATOM 624 C C . SER A 1 85 ? 35.386 -27.982 -17.504 1.00 47.31 85 SER A C 1
ATOM 626 O O . SER A 1 85 ? 36.429 -28.042 -18.153 1.00 47.31 85 SER A O 1
ATOM 628 N N . SER A 1 86 ? 34.189 -27.859 -18.079 1.00 52.53 86 SER A N 1
ATOM 629 C CA . SER A 1 86 ? 34.014 -27.330 -19.437 1.00 52.53 86 SER A CA 1
ATOM 630 C C . SER A 1 86 ? 34.296 -25.819 -19.440 1.00 52.53 86 SER A C 1
ATOM 632 O O . SER A 1 86 ? 34.102 -25.169 -18.408 1.00 52.53 86 SER A O 1
ATOM 634 N N . PRO A 1 87 ? 34.780 -25.240 -20.555 1.00 51.91 87 PRO A N 1
ATOM 635 C CA . PRO A 1 87 ? 35.200 -23.845 -20.594 1.00 51.91 87 PRO A CA 1
ATOM 636 C C . PRO A 1 87 ? 34.034 -22.916 -20.251 1.00 51.91 87 PRO A C 1
ATOM 638 O O . PRO A 1 87 ? 32.941 -23.031 -20.804 1.00 51.91 87 PRO A O 1
ATOM 641 N N . VAL A 1 88 ? 34.299 -21.994 -19.324 1.00 50.56 88 VAL A N 1
ATOM 642 C CA . VAL A 1 88 ? 33.413 -20.900 -18.928 1.00 50.56 88 VAL A CA 1
ATOM 643 C C . VAL A 1 88 ? 33.050 -20.097 -20.176 1.00 50.56 88 VAL A C 1
ATOM 645 O O . VAL A 1 88 ? 33.831 -19.278 -20.657 1.00 50.56 88 VAL A O 1
ATOM 648 N N . VAL A 1 89 ? 31.852 -20.333 -20.710 1.00 49.94 89 VAL A N 1
ATOM 649 C CA . VAL A 1 89 ? 31.189 -19.368 -21.584 1.00 49.94 89 VAL A CA 1
ATOM 650 C C . VAL A 1 89 ? 30.882 -18.173 -20.690 1.00 49.94 89 VAL A C 1
ATOM 652 O O . VAL A 1 89 ? 30.099 -18.289 -19.747 1.00 49.94 89 VAL A O 1
ATOM 655 N N . ALA A 1 90 ? 31.566 -17.053 -20.923 1.00 47.72 90 ALA A N 1
ATOM 656 C CA . ALA A 1 90 ? 31.296 -15.809 -20.216 1.00 47.72 90 ALA A CA 1
ATOM 657 C C . ALA A 1 90 ? 29.785 -15.518 -20.279 1.00 47.72 90 ALA A C 1
ATOM 659 O O . ALA A 1 90 ? 29.210 -15.620 -21.369 1.00 47.72 90 ALA A O 1
ATOM 660 N N . PRO A 1 91 ? 29.121 -15.181 -19.157 1.00 42.81 91 PRO A N 1
ATOM 661 C CA . PRO A 1 91 ? 27.719 -14.807 -19.202 1.00 42.81 91 PRO A CA 1
ATOM 662 C C . PRO A 1 91 ? 27.598 -13.598 -20.126 1.00 42.81 91 PRO A C 1
ATOM 664 O O . PRO A 1 91 ? 28.159 -12.535 -19.860 1.00 42.81 91 PRO A O 1
ATOM 667 N N . THR A 1 92 ? 26.903 -13.776 -21.247 1.00 35.97 92 THR A N 1
ATOM 668 C CA . THR A 1 92 ? 26.509 -12.662 -22.103 1.00 35.97 92 THR A CA 1
ATOM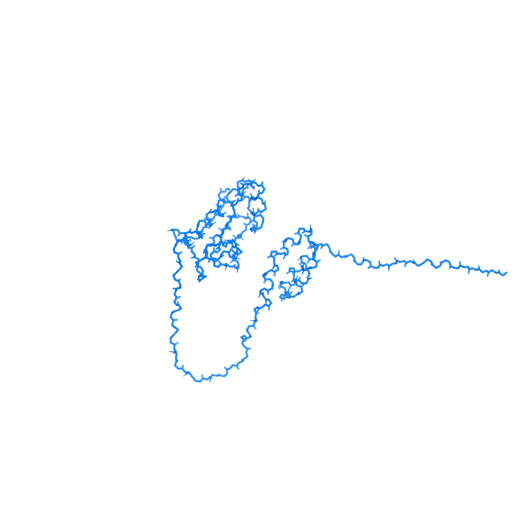 669 C C . THR A 1 92 ? 25.762 -11.667 -21.211 1.00 35.97 92 THR A C 1
ATOM 671 O O . THR A 1 92 ? 24.847 -12.096 -20.500 1.00 35.97 92 THR A O 1
ATOM 674 N N . PRO A 1 93 ? 26.147 -10.377 -21.166 1.00 41.62 93 PRO A N 1
ATOM 675 C CA . PRO A 1 93 ? 25.417 -9.399 -20.378 1.00 41.62 93 PRO A CA 1
ATOM 676 C C . PRO A 1 93 ? 23.964 -9.439 -20.840 1.00 41.62 93 PRO A C 1
ATOM 678 O O . PRO A 1 93 ? 23.682 -9.254 -22.023 1.00 41.62 93 PRO A O 1
ATOM 681 N N . ILE A 1 94 ? 23.065 -9.757 -19.910 1.00 41.25 94 ILE A N 1
ATOM 682 C CA . ILE A 1 94 ? 21.624 -9.787 -20.140 1.00 41.25 94 ILE A CA 1
ATOM 683 C C . ILE A 1 94 ? 21.278 -8.413 -20.713 1.00 41.25 94 ILE A C 1
ATOM 685 O O . ILE A 1 94 ? 21.415 -7.410 -20.010 1.00 41.25 94 ILE A O 1
ATOM 689 N N . SER A 1 95 ? 20.948 -8.349 -22.007 1.00 36.88 95 SER A N 1
ATOM 690 C CA . SER A 1 95 ? 20.635 -7.095 -22.685 1.00 36.88 95 SER A CA 1
ATOM 691 C C . SER A 1 95 ? 19.592 -6.347 -21.867 1.00 36.88 95 SER A C 1
ATOM 693 O O . SER A 1 95 ? 18.482 -6.838 -21.661 1.00 36.88 95 SER A O 1
ATOM 695 N N . ALA A 1 96 ? 19.978 -5.169 -21.378 1.00 44.75 96 ALA A N 1
ATOM 696 C CA . ALA A 1 96 ? 19.068 -4.221 -20.776 1.00 44.75 96 ALA A CA 1
ATOM 697 C C . ALA A 1 96 ? 17.947 -3.958 -21.783 1.00 44.75 96 ALA A C 1
ATOM 699 O O . ALA A 1 96 ? 18.198 -3.393 -22.847 1.00 44.75 96 ALA A O 1
ATOM 700 N N . VAL A 1 97 ? 16.729 -4.411 -21.489 1.00 47.22 97 VAL A N 1
ATOM 701 C CA . VAL A 1 97 ? 15.564 -3.942 -22.235 1.00 47.22 97 VAL A CA 1
ATOM 702 C C . VAL A 1 97 ? 15.516 -2.437 -21.974 1.00 47.22 97 VAL A C 1
ATOM 704 O O . VAL A 1 97 ? 15.466 -2.052 -20.806 1.00 47.22 97 VAL A O 1
ATOM 707 N N . PRO A 1 98 ? 15.598 -1.575 -23.000 1.00 49.12 98 PRO A N 1
ATOM 708 C CA . PRO A 1 98 ? 15.480 -0.145 -22.784 1.00 49.12 98 PRO A CA 1
ATOM 709 C C . PRO A 1 98 ? 14.067 0.138 -22.268 1.00 49.12 98 PRO A C 1
ATOM 711 O O . PRO A 1 98 ? 13.094 0.065 -23.020 1.00 49.12 98 PRO A O 1
ATOM 714 N N . THR A 1 99 ? 13.937 0.406 -20.968 1.00 66.69 99 THR A N 1
ATOM 715 C CA . THR A 1 99 ? 12.669 0.835 -20.381 1.00 66.69 99 THR A CA 1
ATOM 716 C C . THR A 1 99 ? 12.322 2.195 -20.978 1.00 66.69 99 THR A C 1
ATOM 718 O O . THR A 1 99 ? 13.085 3.149 -20.843 1.00 66.69 99 THR A O 1
ATOM 721 N N . ASP A 1 100 ? 11.187 2.272 -21.677 1.00 81.94 100 ASP A N 1
ATOM 722 C CA . ASP A 1 100 ? 10.681 3.502 -22.290 1.00 81.94 100 ASP A CA 1
ATOM 723 C C . ASP A 1 100 ? 10.693 4.648 -21.254 1.00 81.94 100 ASP A C 1
ATOM 725 O O . ASP A 1 100 ? 9.970 4.566 -20.250 1.00 81.94 100 ASP A O 1
ATOM 729 N N . PRO A 1 101 ? 11.495 5.713 -21.463 1.00 80.50 101 PRO A N 1
ATOM 730 C CA . PRO A 1 101 ? 11.665 6.776 -20.478 1.00 80.50 101 PRO A CA 1
ATOM 731 C C . PRO A 1 101 ? 10.346 7.488 -20.157 1.00 80.50 101 PRO A C 1
ATOM 733 O O . PRO A 1 101 ? 10.163 7.958 -19.033 1.00 80.50 101 PRO A O 1
ATOM 736 N N . ALA A 1 102 ? 9.393 7.520 -21.096 1.00 85.69 102 ALA A N 1
ATOM 737 C CA . ALA A 1 102 ? 8.070 8.082 -20.851 1.00 85.69 102 ALA A CA 1
ATOM 738 C C . ALA A 1 102 ? 7.258 7.220 -19.874 1.00 85.69 102 ALA A C 1
ATOM 740 O O . ALA A 1 102 ? 6.523 7.750 -19.039 1.00 85.69 102 ALA A O 1
ATOM 741 N N . LYS A 1 103 ? 7.398 5.890 -19.931 1.00 84.25 103 LYS A N 1
ATOM 742 C CA . LYS A 1 103 ? 6.746 4.994 -18.967 1.00 84.25 103 LYS A CA 1
ATOM 743 C C . LYS A 1 103 ? 7.398 5.078 -17.593 1.00 84.25 103 LYS A C 1
ATOM 745 O O . LYS A 1 103 ? 6.674 5.122 -16.605 1.00 84.25 103 LYS A O 1
ATOM 750 N N . VAL A 1 104 ? 8.728 5.167 -17.522 1.00 80.25 104 VAL A N 1
ATOM 751 C CA . VAL A 1 104 ? 9.449 5.375 -16.251 1.00 80.25 104 VAL A CA 1
ATOM 752 C C . VAL A 1 104 ? 8.997 6.670 -15.576 1.00 80.25 104 VAL A C 1
ATOM 754 O O . VAL A 1 104 ? 8.694 6.665 -14.385 1.00 80.25 104 VAL A O 1
ATOM 757 N N . ALA A 1 105 ? 8.863 7.761 -16.338 1.00 83.19 105 ALA A N 1
ATOM 758 C CA . ALA A 1 105 ? 8.364 9.032 -15.817 1.00 83.19 105 ALA A CA 1
ATOM 759 C C . ALA A 1 105 ? 6.968 8.904 -15.179 1.00 83.19 105 ALA A C 1
ATOM 761 O O . ALA A 1 105 ? 6.724 9.495 -14.129 1.00 83.19 105 ALA A O 1
ATOM 762 N N . LYS A 1 106 ? 6.082 8.079 -15.751 1.00 87.81 106 LYS A N 1
ATOM 763 C CA . LYS A 1 106 ? 4.757 7.791 -15.178 1.00 87.81 106 LYS A CA 1
ATOM 764 C C . LYS A 1 106 ? 4.814 6.957 -13.896 1.00 87.81 106 LYS A C 1
ATOM 766 O O . LYS A 1 106 ? 3.983 7.151 -13.019 1.00 87.81 106 LYS A O 1
ATOM 771 N N . VAL A 1 107 ? 5.781 6.045 -13.749 1.00 84.62 107 VAL A N 1
ATOM 772 C CA . VAL A 1 107 ? 5.970 5.322 -12.472 1.00 84.62 107 VAL A CA 1
ATOM 773 C C . VAL A 1 107 ? 6.358 6.314 -11.372 1.00 84.62 107 VAL A C 1
ATOM 775 O O . VAL A 1 107 ? 5.813 6.271 -10.274 1.00 84.62 107 VAL A O 1
ATOM 778 N N . VAL A 1 108 ? 7.247 7.259 -11.693 1.00 82.50 108 VAL A N 1
ATOM 779 C CA . VAL A 1 108 ? 7.650 8.335 -10.774 1.00 82.50 108 VAL A CA 1
ATOM 780 C C . VAL A 1 108 ? 6.475 9.257 -10.432 1.00 82.50 108 VAL A C 1
ATOM 782 O O . VAL A 1 108 ? 6.348 9.695 -9.291 1.00 82.50 108 VAL A O 1
ATOM 785 N N . GLU A 1 109 ? 5.605 9.550 -11.396 1.00 88.25 109 GLU A N 1
ATOM 786 C CA . GLU A 1 109 ? 4.360 10.286 -11.158 1.00 88.25 109 GLU A CA 1
ATOM 787 C C . GLU A 1 109 ? 3.442 9.528 -10.189 1.00 88.25 109 GLU A C 1
ATOM 789 O O . GLU A 1 109 ? 3.044 10.095 -9.175 1.00 88.25 109 GLU A O 1
ATOM 794 N N . ASN A 1 110 ? 3.214 8.227 -10.410 1.00 90.38 110 ASN A N 1
ATOM 795 C CA . ASN A 1 110 ? 2.447 7.392 -9.481 1.00 90.38 110 ASN A CA 1
ATOM 796 C C . ASN A 1 110 ? 3.035 7.421 -8.060 1.00 90.38 110 ASN A C 1
ATOM 798 O O . ASN A 1 110 ? 2.286 7.501 -7.092 1.00 90.38 110 ASN A O 1
ATOM 802 N N . ALA A 1 111 ? 4.364 7.375 -7.918 1.00 85.38 111 ALA A N 1
ATOM 803 C CA . ALA A 1 111 ? 5.023 7.438 -6.613 1.00 85.38 111 ALA A CA 1
ATOM 804 C C . ALA A 1 111 ? 4.735 8.755 -5.873 1.00 85.38 111 ALA A C 1
ATOM 806 O O . ALA A 1 111 ? 4.477 8.742 -4.670 1.00 85.38 111 ALA A O 1
ATOM 807 N N . ARG A 1 112 ? 4.714 9.883 -6.592 1.00 86.69 112 ARG A N 1
ATOM 808 C CA . ARG A 1 112 ? 4.363 11.194 -6.024 1.00 86.69 112 ARG A CA 1
ATOM 809 C C . ARG A 1 112 ? 2.895 11.289 -5.632 1.00 86.69 112 ARG A C 1
ATOM 811 O O . ARG A 1 112 ? 2.589 11.857 -4.592 1.00 86.69 112 ARG A O 1
ATOM 818 N N . GLU A 1 113 ? 2.000 10.721 -6.432 1.00 92.69 113 GLU A N 1
ATOM 819 C CA . GLU A 1 113 ? 0.576 10.658 -6.087 1.00 92.69 113 GLU A CA 1
ATOM 820 C C . GLU A 1 113 ? 0.358 9.826 -4.812 1.00 92.69 113 GLU A C 1
ATOM 822 O O . GLU A 1 113 ? -0.394 10.232 -3.929 1.00 92.69 113 GLU A O 1
ATOM 827 N N . VAL A 1 11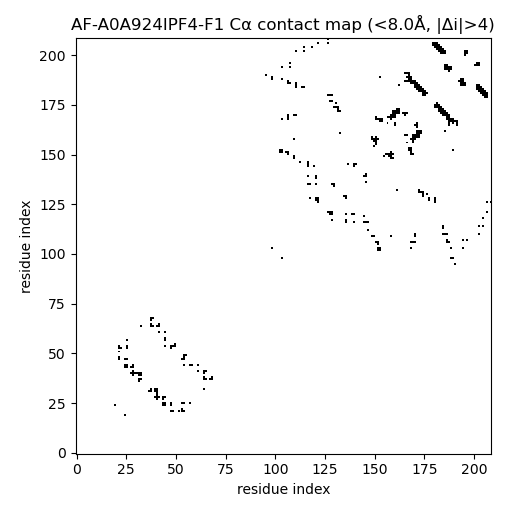4 ? 1.071 8.702 -4.652 1.00 90.56 114 VAL A N 1
ATOM 828 C CA . VAL A 1 114 ? 1.048 7.913 -3.404 1.00 90.56 114 VAL A CA 1
ATOM 829 C C . VAL A 1 114 ? 1.561 8.716 -2.216 1.00 90.56 114 VAL A C 1
ATOM 831 O O . VAL A 1 114 ? 0.933 8.698 -1.158 1.00 90.56 114 VAL A O 1
ATOM 834 N N . GLN A 1 115 ? 2.663 9.446 -2.388 1.00 88.06 115 GLN A N 1
ATOM 835 C CA . GLN A 1 115 ? 3.178 10.350 -1.363 1.00 88.06 115 GLN A CA 1
ATOM 836 C C . GLN A 1 115 ? 2.126 11.394 -0.955 1.00 88.06 115 GLN A C 1
ATOM 838 O O . GLN A 1 115 ? 1.841 11.525 0.232 1.00 88.06 115 GLN A O 1
ATOM 843 N N . ALA A 1 116 ? 1.494 12.075 -1.914 1.00 90.56 116 ALA A N 1
ATOM 844 C CA . ALA A 1 116 ? 0.470 13.081 -1.633 1.00 90.56 116 ALA A CA 1
ATOM 845 C C . ALA A 1 116 ? -0.760 12.491 -0.914 1.00 90.56 116 ALA A C 1
ATOM 847 O O . ALA A 1 116 ? -1.317 13.119 -0.009 1.00 90.56 116 ALA A O 1
ATOM 848 N N . MET A 1 117 ? -1.171 11.266 -1.272 1.00 92.94 117 MET A N 1
ATOM 849 C CA . MET A 1 117 ? -2.237 10.545 -0.564 1.00 92.94 117 MET A CA 1
ATOM 850 C C . MET A 1 117 ? -1.852 10.239 0.889 1.00 92.94 117 MET A C 1
ATOM 852 O O . MET A 1 117 ? -2.679 10.404 1.783 1.00 92.94 117 MET A O 1
ATOM 856 N N . LEU A 1 118 ? -0.608 9.818 1.139 1.00 90.38 118 LEU A N 1
ATOM 857 C CA . LEU A 1 118 ? -0.113 9.558 2.493 1.00 90.38 118 LEU A CA 1
ATOM 858 C C . LEU A 1 118 ? -0.006 10.836 3.321 1.00 90.38 118 LEU A C 1
ATOM 860 O O . LEU A 1 118 ? -0.404 10.831 4.478 1.00 90.38 118 LEU A O 1
ATOM 864 N N . GLU A 1 119 ? 0.496 11.926 2.745 1.00 87.88 119 GLU A N 1
ATOM 865 C CA . GLU A 1 119 ? 0.565 13.228 3.415 1.00 87.88 119 GLU A CA 1
ATOM 866 C C . GLU A 1 119 ? -0.833 13.729 3.800 1.00 87.88 119 GLU A C 1
ATOM 868 O O . GLU A 1 119 ? -1.045 14.132 4.941 1.00 87.88 119 GLU A O 1
ATOM 873 N N . SER A 1 120 ? -1.807 13.609 2.892 1.00 93.19 120 SER A N 1
ATOM 874 C CA . SER A 1 120 ? -3.208 13.958 3.169 1.00 93.19 120 SER A CA 1
ATOM 875 C C . SER A 1 120 ? -3.792 13.099 4.295 1.00 93.19 120 SER A C 1
ATOM 877 O O . SER A 1 120 ? -4.411 13.625 5.216 1.00 93.19 120 SER A O 1
ATOM 879 N N . TYR A 1 121 ? -3.528 11.787 4.281 1.00 91.25 121 TYR A N 1
ATOM 880 C CA . TYR A 1 121 ? -3.900 10.899 5.383 1.00 91.25 121 TYR A CA 1
ATOM 881 C C . TYR A 1 121 ? -3.251 11.348 6.699 1.00 91.25 121 TYR A C 1
ATOM 883 O O . TYR A 1 121 ? -3.922 11.459 7.719 1.00 91.25 121 TYR A O 1
ATOM 891 N N . GLY A 1 122 ? -1.949 11.634 6.696 1.00 88.50 122 GLY A N 1
ATOM 892 C CA . GLY A 1 122 ? -1.233 12.090 7.885 1.00 88.50 122 GLY A CA 1
ATOM 893 C C . GLY A 1 122 ? -1.857 13.349 8.493 1.00 88.50 122 GLY A C 1
ATOM 894 O O . GLY A 1 122 ? -2.004 13.424 9.713 1.00 88.50 122 GLY A O 1
ATOM 895 N N . LEU A 1 123 ? -2.289 14.302 7.662 1.00 89.81 123 LEU A N 1
ATOM 896 C CA . LEU A 1 123 ? -2.989 15.508 8.115 1.00 89.81 123 LEU A CA 1
ATOM 897 C C . LEU A 1 123 ? -4.336 15.183 8.779 1.00 89.81 123 LEU A C 1
ATOM 899 O O . LEU A 1 123 ? -4.607 15.675 9.874 1.00 89.81 123 LEU A O 1
ATOM 903 N N . ASP A 1 124 ? -5.145 14.315 8.168 1.00 90.50 124 ASP A N 1
ATOM 904 C CA . ASP A 1 124 ? -6.471 13.947 8.684 1.00 90.50 124 ASP A CA 1
ATOM 905 C C . ASP A 1 124 ? -6.405 13.114 9.975 1.00 90.50 124 ASP A C 1
ATOM 907 O O . ASP A 1 124 ? -7.292 13.188 10.828 1.00 90.50 124 ASP A O 1
ATOM 911 N N . PHE A 1 125 ? -5.343 12.323 10.141 1.00 88.75 125 PHE A N 1
ATOM 912 C CA . PHE A 1 125 ? -5.183 11.377 11.247 1.00 88.75 125 PHE A CA 1
ATOM 913 C C . PHE A 1 125 ? -4.122 11.808 12.271 1.00 88.75 125 PHE A C 1
ATOM 915 O O . PHE A 1 125 ? -3.604 10.974 13.021 1.00 88.75 125 PHE A O 1
ATOM 922 N N . ASN A 1 126 ? -3.836 13.112 12.357 1.00 87.06 126 ASN A N 1
ATOM 923 C CA . ASN A 1 126 ? -2.951 13.709 13.364 1.00 87.06 126 ASN A CA 1
ATOM 924 C C . ASN A 1 126 ? -1.558 13.047 13.396 1.00 87.06 126 ASN A C 1
ATOM 926 O O . ASN A 1 126 ? -1.096 12.570 14.437 1.00 87.06 126 ASN A O 1
ATOM 930 N N . GLY A 1 127 ? -0.932 12.941 12.225 1.00 84.12 127 GLY A N 1
ATOM 931 C CA . GLY A 1 127 ? 0.387 12.341 12.023 1.00 84.12 127 GLY A CA 1
ATOM 932 C C . GLY A 1 127 ? 0.413 10.815 12.117 1.00 84.12 127 GLY A C 1
ATOM 933 O O . GLY A 1 127 ? 1.484 10.220 12.025 1.00 84.12 127 GLY A O 1
ATOM 934 N N . LYS A 1 128 ? -0.737 10.152 12.299 1.00 83.81 128 LYS A N 1
ATOM 935 C CA . LYS A 1 128 ? -0.834 8.694 12.179 1.00 83.81 128 LYS A CA 1
ATOM 936 C C . LYS A 1 128 ? -1.006 8.333 10.718 1.00 83.81 128 LYS A C 1
ATOM 938 O O . LYS A 1 128 ? -1.752 8.977 9.994 1.00 83.81 128 LYS A O 1
ATOM 943 N N . TYR A 1 129 ? -0.360 7.254 10.317 1.00 86.69 129 TYR A N 1
ATOM 944 C CA . TYR A 1 129 ? -0.392 6.771 8.948 1.00 86.69 129 TYR A CA 1
ATOM 945 C C . TYR A 1 129 ? -0.781 5.284 8.926 1.00 86.69 129 TYR A C 1
ATOM 947 O O . TYR A 1 129 ? -0.659 4.607 9.954 1.00 86.69 129 TYR A O 1
ATOM 955 N N . PRO A 1 130 ? -1.288 4.764 7.798 1.00 86.25 130 PRO A N 1
ATOM 956 C CA . PRO A 1 130 ? -1.815 3.409 7.747 1.00 86.25 130 PRO A CA 1
ATOM 957 C C . PRO A 1 130 ? -0.683 2.375 7.720 1.00 86.25 130 PRO A C 1
ATOM 959 O O . PRO A 1 130 ? 0.359 2.573 7.107 1.00 86.25 130 PRO A O 1
ATOM 962 N N . THR A 1 131 ? -0.881 1.217 8.345 1.00 84.50 131 THR A N 1
ATOM 963 C CA . THR A 1 131 ? 0.150 0.161 8.379 1.00 84.50 131 THR A CA 1
ATOM 964 C C . THR A 1 131 ? 0.285 -0.595 7.056 1.00 84.50 131 THR A C 1
ATOM 966 O O . THR A 1 131 ? 1.273 -1.288 6.834 1.00 84.50 131 THR A O 1
ATOM 969 N N . ASN A 1 132 ? -0.700 -0.467 6.165 1.00 83.56 132 ASN A N 1
ATOM 970 C CA . ASN A 1 132 ? -0.726 -1.095 4.851 1.00 83.56 132 ASN A CA 1
ATOM 971 C C . ASN A 1 132 ? -1.495 -0.227 3.843 1.00 83.56 132 ASN A C 1
ATOM 973 O O . ASN A 1 132 ? -2.274 0.659 4.205 1.00 83.56 132 ASN A O 1
ATOM 977 N N . PHE A 1 133 ? -1.294 -0.512 2.558 1.00 84.94 133 PHE A N 1
ATOM 978 C CA . PHE A 1 133 ? -1.912 0.250 1.478 1.00 84.94 133 PHE A CA 1
ATOM 979 C C . PHE A 1 133 ? -3.442 0.088 1.403 1.00 84.94 133 PHE A C 1
ATOM 981 O O . PHE A 1 133 ? -4.141 1.018 1.005 1.00 84.94 133 PHE A O 1
ATOM 988 N N . ALA A 1 134 ? -3.988 -1.060 1.818 1.00 85.00 134 ALA A N 1
ATOM 989 C CA . ALA A 1 134 ? -5.435 -1.271 1.833 1.00 85.00 134 ALA A CA 1
ATOM 990 C C . ALA A 1 134 ? -6.136 -0.293 2.794 1.00 85.00 134 ALA A C 1
ATOM 992 O O . ALA A 1 134 ? -7.147 0.307 2.431 1.00 85.00 134 ALA A O 1
ATOM 993 N N . GLY A 1 135 ? -5.551 -0.061 3.975 1.00 85.50 135 GLY A N 1
ATOM 994 C CA . GLY A 1 135 ? -6.019 0.944 4.929 1.00 85.50 135 GLY A CA 1
ATOM 995 C C . GLY A 1 135 ? -5.981 2.361 4.355 1.00 85.50 135 GLY A C 1
ATOM 996 O O . GLY A 1 135 ? -6.962 3.095 4.480 1.00 85.50 135 GLY A O 1
ATOM 997 N N . LEU A 1 136 ? -4.900 2.716 3.643 1.00 89.56 136 LEU A N 1
ATOM 998 C CA . LEU A 1 136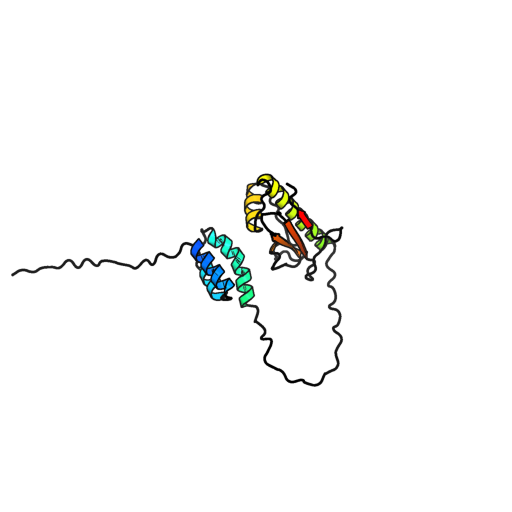 ? -4.823 3.990 2.918 1.00 89.56 136 LEU A CA 1
ATOM 999 C C . LEU A 1 136 ? -5.962 4.112 1.901 1.00 89.56 136 LEU A C 1
ATOM 1001 O O . LEU A 1 136 ? -6.636 5.133 1.861 1.00 89.56 136 LEU A O 1
ATOM 1005 N N . ALA A 1 137 ? -6.199 3.074 1.096 1.00 89.38 137 ALA A N 1
ATOM 1006 C CA . ALA A 1 137 ? -7.197 3.104 0.033 1.00 89.38 137 ALA A CA 1
ATOM 1007 C C . ALA A 1 137 ? -8.626 3.299 0.554 1.00 89.38 137 ALA A C 1
ATOM 1009 O O . ALA A 1 137 ? -9.402 4.048 -0.042 1.00 89.38 137 ALA A O 1
ATOM 1010 N N . VAL A 1 138 ? -8.978 2.647 1.665 1.00 89.56 138 VAL A N 1
ATOM 1011 C CA . VAL A 1 138 ? -10.300 2.783 2.293 1.00 89.56 138 VAL A CA 1
ATOM 1012 C C . VAL A 1 138 ? -10.529 4.221 2.759 1.00 89.56 138 VAL A C 1
ATOM 1014 O O . VAL A 1 138 ? -11.525 4.844 2.379 1.00 89.56 138 VAL A O 1
ATOM 1017 N N . GLU A 1 139 ? -9.596 4.776 3.531 1.00 91.12 139 GLU A N 1
ATOM 1018 C CA . GLU A 1 139 ? -9.751 6.122 4.086 1.00 91.12 139 GLU A CA 1
ATOM 1019 C C . GLU A 1 139 ? -9.587 7.213 3.023 1.00 91.12 139 GLU A C 1
ATOM 1021 O O . GLU A 1 139 ? -10.345 8.180 3.021 1.00 91.12 139 GLU A O 1
ATOM 1026 N N . ALA A 1 140 ? -8.686 7.047 2.055 1.00 93.12 140 ALA A N 1
ATOM 1027 C CA . ALA A 1 140 ? -8.510 7.999 0.963 1.00 93.12 140 ALA A CA 1
ATOM 1028 C C . ALA A 1 140 ? -9.759 8.120 0.083 1.00 93.12 140 ALA A C 1
ATOM 1030 O O . ALA A 1 140 ? -10.114 9.219 -0.353 1.00 93.12 140 ALA A O 1
ATOM 1031 N N . LYS A 1 141 ? -10.456 7.003 -0.177 1.00 93.12 141 LYS A N 1
ATOM 1032 C CA . LYS A 1 141 ? -11.721 7.009 -0.931 1.00 93.12 141 LYS A CA 1
ATOM 1033 C C . LYS A 1 141 ? -12.813 7.722 -0.148 1.00 93.12 141 LYS A C 1
ATOM 1035 O O . LYS A 1 141 ? -13.524 8.558 -0.704 1.00 93.12 141 LYS A O 1
ATOM 1040 N N . LYS A 1 142 ? -12.908 7.432 1.150 1.00 93.75 142 LYS A N 1
ATOM 1041 C CA . LYS A 1 142 ? -13.863 8.060 2.067 1.00 93.75 142 LYS A CA 1
ATOM 1042 C C . LYS A 1 142 ? -13.648 9.574 2.191 1.00 93.75 142 LYS A C 1
ATOM 1044 O O . LYS A 1 142 ? -14.619 10.324 2.149 1.00 93.75 142 LYS A O 1
ATOM 1049 N N . ASN A 1 143 ? -12.395 10.019 2.256 1.00 93.00 143 ASN A N 1
ATOM 1050 C CA . ASN A 1 143 ? -12.012 11.427 2.409 1.00 93.00 143 ASN A CA 1
ATOM 1051 C C . ASN A 1 143 ? -11.727 12.148 1.071 1.00 93.00 143 ASN A C 1
ATOM 1053 O O . ASN A 1 143 ? -11.294 13.295 1.060 1.00 93.00 143 ASN A O 1
ATOM 1057 N N . LYS A 1 144 ? -12.033 11.513 -0.072 1.00 95.25 144 LYS A N 1
ATOM 1058 C CA . LYS A 1 144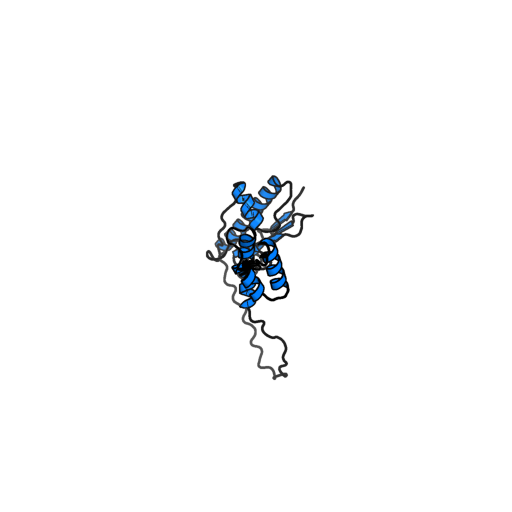 ? -11.996 12.102 -1.429 1.00 95.25 144 LYS A CA 1
ATOM 1059 C C . LYS A 1 144 ? -10.621 12.578 -1.927 1.00 95.25 144 LYS A C 1
ATOM 1061 O O . LYS A 1 144 ? -10.569 13.387 -2.851 1.00 95.25 144 LYS A O 1
ATOM 1066 N N . TYR A 1 145 ? -9.524 12.048 -1.390 1.00 92.31 145 TYR A N 1
ATOM 1067 C CA . TYR A 1 145 ? -8.174 12.264 -1.937 1.00 92.31 145 TYR A CA 1
ATOM 1068 C C . TYR A 1 145 ? -7.595 11.024 -2.634 1.00 92.31 145 TYR A C 1
ATOM 1070 O O . TYR A 1 145 ? -6.453 11.046 -3.082 1.00 92.31 145 TYR A O 1
ATOM 1078 N N . TRP A 1 146 ? -8.378 9.949 -2.779 1.00 94.62 146 TRP A N 1
ATOM 1079 C CA . TRP A 1 146 ? -7.967 8.776 -3.549 1.00 94.62 146 TRP A CA 1
ATOM 1080 C C . TRP A 1 146 ? -7.766 9.082 -5.034 1.00 94.62 146 TRP A C 1
ATOM 1082 O O . TRP A 1 146 ? -8.612 9.702 -5.687 1.00 94.62 146 TRP A O 1
ATOM 1092 N N . LYS A 1 147 ? -6.670 8.559 -5.583 1.00 94.12 147 LYS A N 1
ATOM 1093 C CA . LYS A 1 147 ? -6.351 8.595 -7.007 1.00 94.12 147 LYS A CA 1
ATOM 1094 C C . LYS A 1 147 ? -6.248 7.173 -7.540 1.00 94.12 147 LYS A C 1
ATOM 1096 O O . LYS A 1 147 ? -5.518 6.349 -7.000 1.00 94.12 147 LYS A O 1
ATOM 1101 N N . GLU A 1 148 ? -6.970 6.900 -8.623 1.00 93.06 148 GLU A N 1
ATOM 1102 C CA . GLU A 1 148 ? -6.828 5.644 -9.359 1.00 93.06 148 GLU A CA 1
ATOM 1103 C C . GLU A 1 148 ? -5.518 5.668 -10.149 1.00 93.06 148 GLU A C 1
ATOM 1105 O O . GLU A 1 148 ? -5.346 6.469 -11.070 1.00 93.06 148 GLU A O 1
ATOM 1110 N N . LEU A 1 149 ? -4.592 4.785 -9.784 1.00 93.06 149 LEU A N 1
ATOM 1111 C CA . LEU A 1 149 ? -3.264 4.707 -10.382 1.00 93.06 149 LEU A CA 1
ATOM 1112 C C . LEU A 1 149 ? -3.186 3.519 -11.338 1.00 93.06 149 LEU A C 1
ATOM 1114 O O . LEU A 1 149 ? -3.741 2.451 -11.084 1.00 93.06 149 LEU A O 1
ATOM 1118 N N . LYS A 1 150 ? -2.481 3.702 -12.458 1.00 93.25 150 LYS A N 1
ATOM 1119 C CA . LYS A 1 150 ? -2.293 2.667 -13.486 1.00 93.25 150 LYS A CA 1
ATOM 1120 C C . LYS A 1 150 ? -0.820 2.329 -13.617 1.00 93.25 150 LYS A C 1
ATOM 1122 O O . LYS A 1 150 ? 0.007 3.233 -13.687 1.00 93.25 150 LYS A O 1
ATOM 1127 N N . ASN A 1 151 ? -0.497 1.042 -13.700 1.00 86.62 151 ASN A N 1
ATOM 1128 C CA . ASN A 1 151 ? 0.869 0.600 -13.941 1.00 86.62 151 ASN A CA 1
ATOM 1129 C C . ASN A 1 151 ? 1.244 0.878 -15.414 1.00 86.62 151 ASN A C 1
ATOM 1131 O O . ASN A 1 151 ? 0.636 0.303 -16.323 1.00 86.62 151 ASN A O 1
ATOM 1135 N N . PRO A 1 152 ? 2.213 1.771 -15.686 1.00 86.94 152 PRO A N 1
ATOM 1136 C CA . PRO A 1 152 ? 2.541 2.180 -17.048 1.00 86.94 152 PRO A CA 1
ATOM 1137 C C . PRO A 1 152 ? 3.386 1.144 -17.802 1.00 86.94 152 PRO A C 1
ATOM 1139 O O . PRO A 1 152 ? 3.451 1.207 -19.031 1.00 86.94 152 PRO A O 1
ATOM 1142 N N . LEU A 1 153 ? 4.037 0.208 -17.098 1.00 83.19 153 LEU A N 1
ATOM 1143 C CA . LEU A 1 153 ? 4.819 -0.869 -17.712 1.00 83.19 153 LEU A CA 1
ATOM 1144 C C . LEU A 1 153 ? 3.947 -2.077 -18.040 1.00 83.19 153 LEU A C 1
ATOM 1146 O O . LEU A 1 153 ? 4.115 -2.661 -19.111 1.00 83.19 153 LEU A O 1
ATOM 1150 N N . ASN A 1 154 ? 2.997 -2.409 -17.165 1.00 83.62 154 ASN A N 1
ATOM 1151 C CA . ASN A 1 154 ? 2.058 -3.496 -17.387 1.00 83.62 154 ASN A CA 1
ATOM 1152 C C . ASN A 1 154 ? 0.651 -3.156 -16.852 1.00 83.62 154 ASN A C 1
ATOM 1154 O O . ASN A 1 154 ? 0.421 -3.283 -15.652 1.00 83.62 154 ASN A O 1
ATOM 1158 N N . PRO A 1 155 ? -0.316 -2.796 -17.716 1.00 86.88 155 PRO A N 1
ATOM 1159 C CA . PRO A 1 155 ? -1.646 -2.368 -17.286 1.00 86.88 155 PRO A CA 1
ATOM 1160 C C . PRO A 1 155 ? -2.498 -3.486 -16.666 1.00 86.88 155 PRO A C 1
ATOM 1162 O O . PRO A 1 155 ? -3.539 -3.184 -16.091 1.00 86.88 155 PRO A O 1
ATOM 1165 N N . THR A 1 156 ? -2.096 -4.757 -16.786 1.00 84.12 156 THR A N 1
ATOM 1166 C CA . THR A 1 156 ? -2.787 -5.875 -16.123 1.00 84.12 156 THR A CA 1
ATOM 1167 C C . THR A 1 156 ? -2.310 -6.089 -14.689 1.00 84.12 156 THR A C 1
ATOM 1169 O O . THR A 1 156 ? -2.919 -6.866 -13.961 1.00 84.12 156 THR A O 1
ATOM 1172 N N . LEU A 1 157 ? -1.207 -5.449 -14.290 1.00 82.38 157 LEU A N 1
ATOM 1173 C CA . LEU A 1 157 ? -0.676 -5.501 -12.933 1.00 82.38 157 LEU A CA 1
ATOM 1174 C C . LEU A 1 157 ? -1.142 -4.285 -12.127 1.00 82.38 157 LEU A C 1
ATOM 1176 O O . LEU A 1 157 ? -1.376 -3.211 -12.694 1.00 82.38 157 LEU A O 1
ATOM 1180 N N . PRO A 1 158 ? -1.240 -4.416 -10.795 1.00 85.94 158 PRO A N 1
ATOM 1181 C CA . PRO A 1 158 ? -1.545 -3.279 -9.948 1.00 85.94 158 PRO A CA 1
ATOM 1182 C C . PRO A 1 158 ? -0.432 -2.224 -10.034 1.00 85.94 158 PRO A C 1
ATOM 1184 O O . PRO A 1 158 ? 0.748 -2.525 -10.234 1.00 85.94 158 PRO A O 1
ATOM 1187 N N . ALA A 1 159 ? -0.826 -0.958 -9.890 1.00 87.81 159 ALA A N 1
ATOM 1188 C CA . ALA A 1 159 ? 0.100 0.174 -9.859 1.00 87.81 159 ALA A CA 1
ATOM 1189 C C . ALA A 1 159 ? 0.847 0.294 -8.527 1.00 87.81 159 ALA A C 1
ATOM 1191 O O . ALA A 1 159 ? 1.826 1.031 -8.447 1.00 87.81 159 ALA A O 1
ATOM 1192 N N . ILE A 1 160 ? 0.375 -0.400 -7.489 1.00 86.81 160 ILE A N 1
ATOM 1193 C CA . ILE A 1 160 ? 0.906 -0.346 -6.129 1.00 86.81 160 ILE A CA 1
ATOM 1194 C C . ILE A 1 160 ? 0.993 -1.762 -5.584 1.00 86.81 160 ILE A C 1
ATOM 1196 O O . ILE A 1 160 ? 0.111 -2.579 -5.843 1.00 86.81 160 ILE A O 1
ATOM 1200 N N . THR A 1 161 ? 2.061 -2.048 -4.852 1.00 83.00 161 THR A N 1
ATOM 1201 C CA . THR A 1 161 ? 2.334 -3.363 -4.273 1.00 83.00 161 THR A CA 1
ATOM 1202 C C . THR A 1 161 ? 3.003 -3.233 -2.906 1.00 83.00 161 THR A C 1
ATOM 1204 O O . THR A 1 161 ? 3.451 -2.154 -2.512 1.00 83.00 161 THR A O 1
ATOM 1207 N N . ASP A 1 162 ? 3.090 -4.341 -2.182 1.00 79.12 162 ASP A N 1
ATOM 1208 C CA . ASP A 1 162 ? 3.901 -4.449 -0.972 1.00 79.12 162 ASP A CA 1
ATOM 1209 C C . ASP A 1 162 ? 5.400 -4.438 -1.335 1.00 79.12 162 ASP A C 1
ATOM 1211 O O . ASP A 1 162 ? 5.821 -5.079 -2.303 1.00 79.12 162 ASP A O 1
ATOM 1215 N N . HIS A 1 163 ? 6.228 -3.725 -0.563 1.00 78.56 163 HIS A N 1
ATOM 1216 C CA . HIS A 1 163 ? 7.690 -3.716 -0.720 1.00 78.56 163 HIS A CA 1
ATOM 1217 C C . HIS A 1 163 ? 8.345 -5.105 -0.719 1.00 78.56 163 HIS A C 1
ATOM 1219 O O . HIS A 1 163 ? 9.400 -5.271 -1.329 1.00 78.56 163 HIS A O 1
ATOM 1225 N N . ARG A 1 164 ? 7.736 -6.109 -0.074 1.00 74.88 164 ARG A N 1
ATOM 1226 C CA . ARG A 1 164 ? 8.236 -7.495 -0.055 1.00 74.88 164 ARG A CA 1
ATOM 1227 C C . ARG A 1 164 ? 8.149 -8.162 -1.422 1.00 74.88 164 ARG A C 1
ATOM 1229 O O . ARG A 1 164 ? 8.922 -9.076 -1.709 1.00 74.88 164 ARG A O 1
ATOM 1236 N N . HIS A 1 165 ? 7.220 -7.701 -2.256 1.00 73.00 165 HIS A N 1
ATOM 1237 C CA . HIS A 1 165 ? 6.915 -8.261 -3.566 1.00 73.00 165 HIS A CA 1
ATOM 1238 C C . HIS A 1 165 ? 6.823 -7.134 -4.605 1.00 73.00 165 HIS A C 1
ATOM 1240 O O . HIS A 1 165 ? 5.741 -6.825 -5.118 1.00 73.00 165 HIS A O 1
ATOM 1246 N N . PRO A 1 166 ? 7.959 -6.482 -4.917 1.00 76.69 166 PRO A N 1
ATOM 1247 C CA . PRO A 1 166 ? 7.969 -5.394 -5.872 1.00 76.69 166 PRO A CA 1
ATOM 1248 C C . PRO A 1 166 ? 7.620 -5.913 -7.268 1.00 76.69 166 PRO A C 1
ATOM 1250 O O . PRO A 1 166 ? 8.214 -6.867 -7.770 1.00 76.69 166 PRO A O 1
ATOM 1253 N N . LEU A 1 167 ? 6.654 -5.258 -7.906 1.00 78.25 167 LEU A N 1
ATOM 1254 C CA . LEU A 1 167 ? 6.226 -5.564 -9.261 1.00 78.25 167 LEU A CA 1
ATOM 1255 C C . LEU A 1 167 ? 6.834 -4.547 -10.236 1.00 78.25 167 LEU A C 1
ATOM 1257 O O . LEU A 1 167 ? 6.893 -3.354 -9.925 1.00 78.25 167 LEU A O 1
ATOM 1261 N N . PRO A 1 168 ? 7.238 -4.983 -11.442 1.00 76.25 168 PRO A N 1
ATOM 1262 C CA . PRO A 1 168 ? 7.614 -4.099 -12.540 1.00 76.25 168 PRO A CA 1
ATOM 1263 C C . PRO A 1 168 ? 6.624 -2.948 -12.743 1.00 76.25 168 PRO A C 1
ATOM 1265 O O . PRO A 1 168 ? 5.448 -3.182 -13.020 1.00 76.25 168 PRO A O 1
ATOM 1268 N N . GLY A 1 169 ? 7.090 -1.702 -12.634 1.00 78.56 169 GLY A N 1
ATOM 1269 C CA . GLY A 1 169 ? 6.280 -0.508 -12.893 1.00 78.56 169 GLY A CA 1
ATOM 1270 C C . GLY A 1 169 ? 5.274 -0.162 -11.799 1.00 78.56 169 GLY A C 1
ATOM 1271 O O . GLY A 1 169 ? 4.494 0.775 -11.976 1.00 78.56 169 GLY A O 1
ATOM 1272 N N . ALA A 1 170 ? 5.286 -0.898 -10.686 1.00 82.19 170 ALA A N 1
ATOM 1273 C CA . ALA A 1 170 ? 4.498 -0.579 -9.512 1.00 82.19 170 ALA A CA 1
ATOM 1274 C C . ALA A 1 170 ? 5.293 0.283 -8.527 1.00 82.19 170 ALA A C 1
ATOM 1276 O O . ALA A 1 170 ? 6.528 0.300 -8.511 1.00 82.19 170 ALA A O 1
ATOM 1277 N N . VAL A 1 171 ? 4.543 0.975 -7.681 1.00 84.44 171 VAL A N 1
ATOM 1278 C CA . VAL A 1 171 ? 5.036 1.671 -6.503 1.00 84.44 171 VAL A CA 1
ATOM 1279 C C . VAL A 1 171 ? 4.968 0.706 -5.322 1.00 84.44 171 VAL A C 1
ATOM 1281 O O . VAL A 1 171 ? 3.893 0.227 -4.969 1.00 84.44 171 VAL A O 1
ATOM 1284 N N . ALA A 1 172 ? 6.108 0.385 -4.727 1.00 81.25 172 ALA A N 1
ATOM 1285 C CA . ALA A 1 172 ? 6.186 -0.474 -3.556 1.00 81.25 172 ALA A CA 1
ATOM 1286 C C . ALA A 1 172 ? 6.044 0.360 -2.279 1.00 81.25 172 ALA A C 1
ATOM 1288 O O . ALA A 1 172 ? 6.677 1.410 -2.160 1.00 81.25 172 ALA A O 1
ATOM 1289 N N . TYR A 1 173 ? 5.224 -0.131 -1.353 1.00 80.19 173 TYR A N 1
ATOM 1290 C CA . TYR A 1 173 ? 4.920 0.496 -0.072 1.00 80.19 173 TYR A CA 1
ATOM 1291 C C . TYR A 1 173 ? 5.544 -0.291 1.087 1.00 80.19 173 TYR A C 1
ATOM 1293 O O . TYR A 1 173 ? 5.288 -1.490 1.227 1.00 80.19 173 TYR A O 1
ATOM 1301 N N . GLU A 1 174 ? 6.323 0.386 1.933 1.00 83.00 174 GLU A N 1
ATOM 1302 C CA . GLU A 1 174 ? 6.891 -0.167 3.170 1.00 83.00 174 GLU A CA 1
ATOM 1303 C C . GLU A 1 174 ? 6.516 0.704 4.373 1.00 83.00 174 GLU A C 1
ATOM 1305 O O . GLU A 1 174 ? 6.819 1.897 4.391 1.00 83.00 174 GLU A O 1
ATOM 1310 N N . PHE A 1 175 ? 5.891 0.103 5.389 1.00 80.19 175 PHE A N 1
ATOM 1311 C CA . PHE A 1 175 ? 5.652 0.743 6.683 1.00 80.19 175 PHE A CA 1
ATOM 1312 C C . PHE A 1 175 ? 6.773 0.387 7.661 1.00 80.19 175 PHE A C 1
ATOM 1314 O O . PHE A 1 175 ? 6.951 -0.783 7.996 1.00 80.19 175 PHE A O 1
ATOM 1321 N N . LEU A 1 176 ? 7.497 1.394 8.152 1.00 75.19 176 LEU A N 1
ATOM 1322 C CA . LEU A 1 176 ? 8.674 1.185 9.003 1.00 75.19 176 LEU A CA 1
ATOM 1323 C C . LEU A 1 176 ? 8.400 1.260 10.514 1.00 75.19 176 LEU A C 1
ATOM 1325 O O . LEU A 1 176 ? 9.305 0.996 11.301 1.00 75.19 176 LEU A O 1
ATOM 1329 N N . GLY A 1 177 ? 7.182 1.612 10.938 1.00 70.44 177 GLY A N 1
ATOM 1330 C CA . GLY A 1 177 ? 6.807 1.664 12.356 1.00 70.44 177 GLY A CA 1
ATOM 1331 C C . GLY A 1 177 ? 6.015 2.910 12.761 1.00 70.44 177 GLY A C 1
ATOM 1332 O O . GLY A 1 177 ? 5.983 3.921 12.055 1.00 70.44 177 GLY A O 1
ATOM 1333 N N . ALA A 1 178 ? 5.360 2.821 13.922 1.00 63.25 178 ALA A N 1
ATOM 1334 C CA . ALA A 1 178 ? 4.433 3.834 14.440 1.00 63.25 178 ALA A CA 1
ATOM 1335 C C . ALA A 1 178 ? 5.138 5.096 14.963 1.00 63.25 178 ALA A C 1
ATOM 1337 O O . ALA A 1 178 ? 4.555 6.171 15.011 1.00 63.25 178 ALA A O 1
ATOM 1338 N N . ASP A 1 179 ? 6.397 4.947 15.347 1.00 57.09 179 ASP A N 1
ATOM 1339 C CA . ASP A 1 179 ? 7.197 5.912 16.089 1.00 57.09 179 ASP A CA 1
ATOM 1340 C C . ASP A 1 179 ? 7.987 6.862 15.180 1.00 57.09 179 ASP A C 1
ATOM 1342 O O . ASP A 1 179 ? 8.534 7.849 15.670 1.00 57.09 179 ASP A O 1
ATOM 1346 N N . LYS A 1 180 ? 8.007 6.622 13.857 1.00 51.91 180 LYS A N 1
ATOM 1347 C CA . LYS A 1 180 ? 8.594 7.565 12.887 1.00 51.91 180 LYS A CA 1
ATOM 1348 C C . LYS A 1 180 ? 7.844 7.743 11.568 1.00 51.91 180 LYS A C 1
ATOM 1350 O O . LYS A 1 180 ? 8.368 8.463 10.726 1.00 51.91 180 LYS A O 1
ATOM 1355 N N . ALA A 1 181 ? 6.671 7.127 11.373 1.00 52.84 181 ALA A N 1
ATOM 1356 C CA . ALA A 1 181 ? 5.840 7.313 10.174 1.00 52.84 181 ALA A CA 1
ATOM 1357 C C . ALA A 1 181 ? 6.649 7.356 8.860 1.00 52.84 181 ALA A C 1
ATOM 1359 O O . ALA A 1 181 ? 6.396 8.185 7.989 1.00 52.84 181 ALA A O 1
ATOM 1360 N N . LYS A 1 182 ? 7.681 6.508 8.760 1.00 60.03 182 LYS A N 1
ATOM 1361 C CA . LYS A 1 182 ? 8.589 6.519 7.619 1.00 60.03 182 LYS A CA 1
ATOM 1362 C C . LYS A 1 182 ? 8.061 5.558 6.585 1.00 60.03 182 LYS A C 1
ATOM 1364 O O . LYS A 1 182 ? 7.852 4.379 6.883 1.00 60.03 182 LYS A O 1
ATOM 1369 N N . TYR A 1 183 ? 7.888 6.079 5.384 1.00 64.88 183 TYR A N 1
ATOM 1370 C CA . TYR A 1 183 ? 7.547 5.284 4.222 1.00 64.88 183 TYR A CA 1
ATOM 1371 C C . TYR A 1 183 ? 8.704 5.274 3.260 1.00 64.88 183 TYR A C 1
ATOM 1373 O O . TYR A 1 183 ? 9.285 6.319 2.955 1.00 64.88 183 TYR A O 1
ATOM 1381 N N . HIS A 1 184 ? 8.988 4.084 2.750 1.00 67.44 184 HIS A N 1
ATOM 1382 C CA . HIS A 1 184 ? 9.736 3.964 1.522 1.00 67.44 184 HIS A CA 1
ATOM 1383 C C . HIS A 1 184 ? 8.763 3.737 0.378 1.00 67.44 184 HIS A C 1
ATOM 1385 O O . HIS A 1 184 ? 7.985 2.782 0.371 1.00 67.44 184 HIS A O 1
ATOM 1391 N N . ILE A 1 185 ? 8.819 4.643 -0.590 1.00 64.69 185 ILE A N 1
ATOM 1392 C CA . ILE A 1 185 ? 8.099 4.528 -1.848 1.00 64.69 185 ILE A CA 1
ATOM 1393 C C . ILE A 1 185 ? 9.140 4.176 -2.912 1.00 64.69 185 ILE A C 1
ATOM 1395 O O . ILE A 1 185 ? 9.946 5.011 -3.338 1.00 64.69 185 ILE A O 1
ATOM 1399 N N . HIS A 1 186 ? 9.142 2.909 -3.322 1.00 67.75 186 HIS A N 1
ATOM 1400 C CA . HIS A 1 186 ? 10.060 2.399 -4.339 1.00 67.75 186 HIS A CA 1
ATOM 1401 C C . HIS A 1 186 ? 9.351 2.306 -5.685 1.00 67.75 186 HIS A C 1
ATOM 1403 O O . HIS A 1 186 ? 8.342 1.624 -5.813 1.00 67.75 186 HIS A O 1
ATOM 1409 N N . SER A 1 187 ? 9.889 2.954 -6.711 1.00 63.12 187 SER A N 1
ATOM 1410 C CA . SER A 1 187 ? 9.464 2.729 -8.096 1.00 63.12 187 SER A CA 1
ATOM 1411 C C . SER A 1 187 ? 10.357 1.664 -8.722 1.00 63.12 187 SER A C 1
ATOM 1413 O O . SER A 1 187 ? 11.536 1.629 -8.398 1.00 63.12 187 SER A O 1
ATOM 1415 N N . TRP A 1 188 ? 9.853 0.814 -9.618 1.00 69.06 188 TRP A N 1
ATOM 1416 C CA . TRP A 1 188 ? 10.663 -0.239 -10.253 1.00 69.06 188 TRP A CA 1
ATOM 1417 C C . TRP A 1 188 ? 10.597 -0.153 -11.782 1.00 69.06 188 TRP A C 1
ATOM 1419 O O . TRP A 1 188 ? 9.509 -0.092 -12.352 1.00 69.06 188 TRP A O 1
ATOM 1429 N N . ASP A 1 189 ? 11.748 -0.178 -12.464 1.00 64.75 189 ASP A N 1
ATOM 1430 C CA . ASP A 1 189 ? 11.873 0.006 -13.930 1.00 64.75 189 ASP A CA 1
ATOM 1431 C C . ASP A 1 189 ? 11.538 -1.243 -14.762 1.00 64.75 189 ASP A C 1
ATOM 1433 O O . ASP A 1 189 ? 11.680 -1.247 -15.985 1.00 64.75 189 ASP A O 1
ATOM 1437 N N . GLY A 1 190 ? 11.099 -2.309 -14.097 1.00 59.34 190 GLY A N 1
ATOM 1438 C CA . GLY A 1 190 ? 10.819 -3.605 -14.704 1.00 59.34 190 GLY A CA 1
ATOM 1439 C C . GLY A 1 190 ? 12.022 -4.530 -14.853 1.00 59.34 190 GLY A C 1
ATOM 1440 O O . GLY A 1 190 ? 11.833 -5.678 -15.241 1.00 59.34 190 GLY A O 1
ATOM 1441 N N . GLN A 1 191 ? 13.224 -4.097 -14.462 1.00 62.78 191 GLN A N 1
ATOM 1442 C CA . GLN A 1 191 ? 14.403 -4.959 -14.326 1.00 62.78 191 GLN A CA 1
ATOM 1443 C C . GLN A 1 191 ? 14.709 -5.315 -12.868 1.00 62.78 191 GLN A C 1
ATOM 1445 O O . GLN A 1 191 ? 15.835 -5.689 -12.538 1.00 62.78 191 GLN A O 1
ATOM 1450 N N . SER A 1 192 ? 13.726 -5.149 -11.981 1.00 60.31 192 SER A N 1
ATOM 1451 C CA . SER A 1 192 ? 13.930 -5.236 -10.537 1.00 60.31 192 SER A CA 1
ATOM 1452 C C . SER A 1 192 ? 15.062 -4.310 -10.066 1.00 60.31 192 SER A C 1
ATOM 1454 O O . SER A 1 192 ? 15.854 -4.674 -9.198 1.00 60.31 192 SER A O 1
ATOM 1456 N N . LYS A 1 193 ? 15.157 -3.103 -10.640 1.00 65.81 193 LYS A N 1
ATOM 1457 C CA . LYS A 1 193 ? 15.973 -2.024 -10.086 1.00 65.81 193 LYS A CA 1
ATOM 1458 C C . LYS A 1 193 ? 15.071 -0.900 -9.582 1.00 65.81 193 LYS A C 1
ATOM 1460 O O . LYS A 1 193 ? 14.098 -0.556 -10.263 1.00 65.81 193 LYS A O 1
ATOM 1465 N N . PRO A 1 194 ? 15.371 -0.324 -8.405 1.00 66.44 194 PRO A N 1
ATOM 1466 C CA . PRO A 1 194 ? 14.642 0.833 -7.929 1.00 66.44 194 PRO A CA 1
ATOM 1467 C C . PRO A 1 194 ? 14.918 2.022 -8.857 1.00 66.44 194 PRO A C 1
ATOM 1469 O O . PRO A 1 194 ? 16.061 2.443 -9.036 1.00 66.44 194 PRO A O 1
ATOM 1472 N N . VAL A 1 195 ? 13.859 2.573 -9.440 1.00 65.56 195 VAL A N 1
ATOM 1473 C CA . VAL A 1 195 ? 13.862 3.886 -10.078 1.00 65.56 195 VAL A CA 1
ATOM 1474 C C . VAL A 1 195 ? 13.898 4.909 -8.961 1.00 65.56 195 VAL A C 1
ATOM 1476 O O . VAL A 1 195 ? 12.939 5.080 -8.206 1.00 65.56 195 VAL A O 1
ATOM 1479 N N . LEU A 1 196 ? 15.039 5.565 -8.847 1.00 62.03 196 LEU A N 1
ATOM 1480 C CA . LEU A 1 196 ? 15.241 6.648 -7.904 1.00 62.03 196 LEU A CA 1
ATOM 1481 C C . LEU A 1 196 ? 14.622 7.938 -8.461 1.00 62.03 196 LEU A C 1
ATOM 1483 O O . LEU A 1 196 ? 14.482 8.104 -9.677 1.00 62.03 196 LEU A O 1
ATOM 1487 N N . GLY A 1 197 ? 14.250 8.861 -7.572 1.00 56.50 197 GLY A N 1
ATOM 1488 C CA . GLY A 1 197 ? 13.843 10.210 -7.959 1.00 56.50 197 GLY A CA 1
ATOM 1489 C C . GLY A 1 197 ? 14.947 10.959 -8.721 1.00 56.50 197 GLY A C 1
ATOM 1490 O O . GLY A 1 197 ? 16.077 10.487 -8.854 1.00 56.50 197 GLY A O 1
ATOM 1491 N N . LYS A 1 198 ? 14.645 12.171 -9.215 1.00 48.69 198 LYS A N 1
ATOM 1492 C CA . LYS A 1 198 ? 15.624 13.036 -9.922 1.00 48.69 198 LYS A CA 1
ATOM 1493 C C . LYS A 1 198 ? 16.902 13.316 -9.111 1.00 48.69 198 LYS A C 1
ATOM 1495 O O . LYS A 1 198 ? 17.908 13.707 -9.688 1.00 48.69 198 LYS A O 1
ATOM 1500 N N . ASP A 1 199 ? 16.844 13.146 -7.799 1.00 47.25 199 ASP A N 1
ATOM 1501 C CA . ASP A 1 199 ? 17.916 13.329 -6.824 1.00 47.25 199 ASP A CA 1
ATOM 1502 C C . ASP A 1 199 ? 18.657 12.028 -6.466 1.00 47.25 199 ASP A C 1
ATOM 1504 O O . ASP A 1 199 ? 19.539 12.041 -5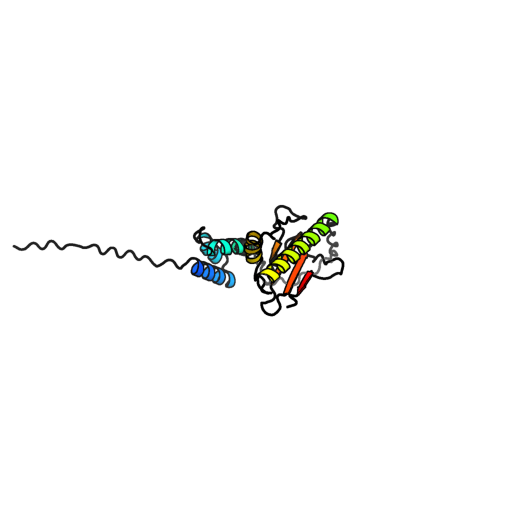.607 1.00 47.25 199 ASP A O 1
ATOM 1508 N N . GLY A 1 200 ? 18.317 10.901 -7.100 1.00 50.00 200 GLY A N 1
ATOM 1509 C CA . GLY A 1 200 ? 18.913 9.605 -6.791 1.00 50.00 200 GLY A CA 1
ATOM 1510 C C . GLY A 1 200 ? 18.457 9.033 -5.446 1.00 50.00 200 GLY A C 1
ATOM 1511 O O . GLY A 1 200 ? 19.114 8.137 -4.921 1.00 50.00 200 GLY A O 1
ATOM 1512 N N . LYS A 1 201 ? 17.353 9.529 -4.870 1.00 50.72 201 LYS A N 1
ATOM 1513 C CA . LYS A 1 201 ? 16.838 9.048 -3.584 1.00 50.72 201 LYS A CA 1
ATOM 1514 C C . LYS A 1 201 ? 15.544 8.259 -3.741 1.00 50.72 201 LYS A C 1
ATOM 1516 O O . LYS A 1 201 ? 14.784 8.430 -4.695 1.00 50.72 201 LYS A O 1
ATOM 1521 N N . VAL A 1 202 ? 15.323 7.369 -2.776 1.00 59.47 202 VAL A N 1
ATOM 1522 C CA . VAL A 1 202 ? 14.007 6.787 -2.497 1.00 59.47 202 VAL A CA 1
ATOM 1523 C C . VAL A 1 202 ? 13.110 7.922 -2.009 1.00 59.47 202 VAL A C 1
ATOM 1525 O O . VAL A 1 202 ? 13.573 8.791 -1.269 1.00 59.47 202 VAL A O 1
ATOM 1528 N N . PHE A 1 203 ? 11.847 7.934 -2.430 1.00 57.84 203 PHE A N 1
ATOM 1529 C CA . PHE A 1 203 ? 10.876 8.894 -1.918 1.00 57.84 203 PHE A CA 1
ATOM 1530 C C . PHE A 1 203 ? 10.625 8.562 -0.445 1.00 57.84 203 PHE A C 1
ATOM 1532 O O . PHE A 1 203 ? 9.967 7.572 -0.121 1.00 57.84 203 PHE A O 1
ATOM 1539 N N . LEU A 1 204 ? 11.249 9.356 0.425 1.00 55.97 204 L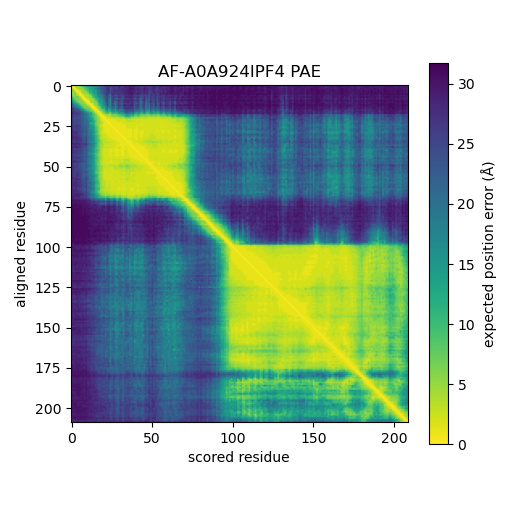EU A N 1
ATOM 1540 C CA . LEU A 1 204 ? 11.094 9.297 1.868 1.00 55.97 204 LEU A CA 1
ATOM 1541 C C . LEU A 1 204 ? 10.020 10.295 2.264 1.00 55.97 204 LEU A C 1
ATOM 1543 O O . LEU A 1 204 ? 10.195 11.501 2.087 1.00 55.97 204 LEU A O 1
ATOM 1547 N N . VAL A 1 205 ? 8.929 9.784 2.818 1.00 55.25 205 VAL A N 1
ATOM 1548 C CA . VAL A 1 205 ? 7.984 10.616 3.558 1.00 55.25 205 VAL A CA 1
ATOM 1549 C C . VAL A 1 205 ? 8.358 10.465 5.021 1.00 55.25 205 VAL A C 1
ATOM 1551 O O . VAL A 1 205 ? 8.063 9.444 5.636 1.00 55.25 205 VAL A O 1
ATOM 1554 N N . ASP A 1 206 ? 9.090 11.445 5.544 1.00 54.59 206 ASP A N 1
ATOM 1555 C CA . ASP A 1 206 ? 9.285 11.593 6.980 1.00 54.59 206 ASP A CA 1
ATOM 1556 C C . ASP A 1 206 ? 8.115 12.422 7.522 1.00 54.59 206 ASP A C 1
ATOM 1558 O O . ASP A 1 206 ? 7.921 13.570 7.116 1.00 54.59 206 ASP A O 1
ATOM 1562 N N . GLY A 1 207 ? 7.327 11.855 8.437 1.00 46.66 207 GLY A N 1
ATOM 1563 C CA . GLY A 1 207 ? 6.350 12.638 9.187 1.00 46.66 207 GLY A CA 1
ATOM 1564 C C . GLY A 1 207 ? 7.086 13.631 10.089 1.00 46.66 207 GLY A C 1
ATOM 1565 O O . GLY A 1 207 ? 7.672 13.231 11.092 1.00 46.66 207 GLY A O 1
ATOM 1566 N N . ILE A 1 208 ? 7.104 14.915 9.723 1.00 42.75 208 ILE A N 1
ATOM 1567 C CA . ILE A 1 208 ? 7.625 15.986 10.582 1.00 42.75 208 ILE A CA 1
ATOM 1568 C C . ILE A 1 208 ? 6.462 16.516 11.417 1.00 42.75 208 ILE A C 1
ATOM 1570 O O . ILE A 1 208 ? 5.842 17.496 11.016 1.00 42.75 208 ILE A O 1
ATOM 1574 N N . TYR A 1 209 ? 6.165 15.881 12.552 1.00 42.25 209 TYR A N 1
ATOM 1575 C CA . TYR A 1 209 ? 5.295 16.458 13.583 1.00 42.25 209 TYR A CA 1
ATOM 1576 C C . TYR A 1 209 ? 5.752 16.045 14.979 1.00 42.25 209 TYR A C 1
ATOM 1578 O O . TYR A 1 209 ? 5.942 14.829 15.203 1.00 42.25 209 TYR A O 1
#

Solvent-accessible surface area (backbone atoms only — not comparable to full-atom values): 12724 Å² total; per-residue (Å²): 139,88,80,84,81,79,81,79,74,78,77,81,78,71,84,74,72,77,73,69,53,56,61,58,42,48,54,50,18,53,51,30,42,73,74,67,37,33,68,61,17,45,59,47,48,74,66,39,58,83,89,39,72,42,30,61,56,39,65,68,49,43,62,61,39,53,53,62,70,69,50,74,80,74,80,78,88,75,90,76,79,93,71,84,83,72,84,82,74,74,80,73,78,78,76,76,74,82,62,56,64,72,38,52,52,47,26,54,46,50,42,51,53,52,48,53,42,50,52,53,43,19,65,78,48,78,67,44,69,61,81,46,69,67,58,43,53,56,52,26,54,74,71,70,59,58,74,94,66,74,12,61,74,36,77,90,45,65,28,59,37,50,54,93,57,68,45,56,19,10,27,14,49,40,69,75,48,92,91,55,45,36,34,48,44,41,24,25,64,56,78,86,42,74,48,50,47,101,82,72,38,69,52,67,48,69,64,88,125

Secondary structure (DSSP, 8-state):
------------------PPPHHHHHHHHHHHHHTT-HHHHHHHHTTS-TTSHHHHHHHHHHHHHHHHHHS------S----PPPPP-------------HHHHHHHHHHHHHHHHHHHHHHHHTTT---SSHHHHHHHHHHTT-------SS-TTS-SEEETTS--TTPEEEEE--TTT--EEEEEE-SSS-EE--TTS--EEE----

Sequence (209 aa):
MKRLLLGMTLSFCVLTACAPSPDKQLETAKAAATAGDYRQALSIVDGLPSDSAAYAEAQVLAPDWRHRLETPVRPSDVGATPVPSSPVVAPTPISAVPTDPAKVAKVVENAREVQAMLESYGLDFNGKYPTNFAGLAVEAKKNKYWKELKNPLNPTLPAITDHRHPLPGAVAYEFLGADKAKYHIHSWDGQSKPVLGKDGKVFLVDGIY